Protein AF-A0AAW1B2G9-F1 (afdb_monomer_lite)

Structure (mmCIF, N/CA/C/O backbone):
data_AF-A0AAW1B2G9-F1
#
_entry.id   AF-A0AAW1B2G9-F1
#
loop_
_atom_site.group_PDB
_atom_site.id
_atom_site.type_symbol
_atom_site.label_atom_id
_atom_site.label_alt_id
_atom_site.label_comp_id
_atom_site.label_asym_id
_atom_site.label_entity_id
_atom_site.label_seq_id
_atom_site.pdbx_PDB_ins_code
_atom_site.Cartn_x
_atom_site.Cartn_y
_atom_site.Cartn_z
_atom_site.occupancy
_atom_site.B_iso_or_equiv
_atom_site.auth_seq_id
_atom_site.auth_comp_id
_atom_site.auth_asym_id
_atom_site.auth_atom_id
_atom_site.pdbx_PDB_model_num
ATOM 1 N N . MET A 1 1 ? 66.609 8.664 -102.656 1.00 44.00 1 MET A N 1
ATOM 2 C CA . MET A 1 1 ? 65.513 9.389 -101.977 1.00 44.00 1 MET A CA 1
ATOM 3 C C . MET A 1 1 ? 64.803 8.466 -100.982 1.00 44.00 1 MET A C 1
ATOM 5 O O . MET A 1 1 ? 63.721 7.986 -101.275 1.00 44.00 1 MET A O 1
ATOM 9 N N . ARG A 1 2 ? 65.418 8.161 -99.834 1.00 48.06 2 ARG A N 1
ATOM 10 C CA . ARG A 1 2 ? 64.767 7.480 -98.698 1.00 48.06 2 ARG A CA 1
ATOM 11 C C . ARG A 1 2 ? 65.491 7.945 -97.442 1.00 48.06 2 ARG A C 1
ATOM 13 O O . ARG A 1 2 ? 66.654 7.607 -97.274 1.00 48.06 2 ARG A O 1
ATOM 20 N N . GLY A 1 3 ? 64.866 8.806 -96.650 1.00 50.69 3 GLY A N 1
ATOM 21 C CA . GLY A 1 3 ? 65.523 9.372 -95.467 1.00 50.69 3 GLY A CA 1
ATOM 22 C C . GLY A 1 3 ? 64.819 10.551 -94.800 1.00 50.69 3 GLY A C 1
ATOM 23 O O . GLY A 1 3 ? 65.449 11.223 -94.000 1.00 50.69 3 GLY A O 1
ATOM 24 N N . LYS A 1 4 ? 63.549 10.832 -95.125 1.00 49.81 4 LYS A N 1
ATOM 25 C CA . LYS A 1 4 ? 62.767 11.886 -94.456 1.00 49.81 4 LYS A CA 1
ATOM 26 C C . LYS A 1 4 ? 61.492 11.401 -93.757 1.00 49.81 4 LYS A C 1
ATOM 28 O O . LYS A 1 4 ? 60.831 12.219 -93.145 1.00 49.81 4 LYS A O 1
ATOM 33 N N . GLU A 1 5 ? 61.176 10.106 -93.798 1.00 51.56 5 GLU A N 1
ATOM 34 C CA . GLU A 1 5 ? 59.953 9.571 -93.168 1.00 51.56 5 GLU A CA 1
ATOM 35 C C . GLU A 1 5 ? 60.181 9.010 -91.754 1.00 51.56 5 GLU A C 1
ATOM 37 O O . GLU A 1 5 ? 59.243 8.966 -90.979 1.00 51.56 5 GLU A O 1
ATOM 42 N N . LYS A 1 6 ? 61.420 8.672 -91.357 1.00 51.47 6 LYS A N 1
ATOM 43 C CA . LYS A 1 6 ? 61.687 8.070 -90.034 1.00 51.47 6 LYS A CA 1
ATOM 44 C C . LYS A 1 6 ? 61.697 9.040 -88.847 1.00 51.47 6 LYS A C 1
ATOM 46 O O . LYS A 1 6 ? 61.509 8.599 -87.730 1.00 51.47 6 LYS A O 1
ATOM 51 N N . GLY A 1 7 ? 61.931 10.333 -89.075 1.00 53.44 7 GLY A N 1
ATOM 52 C CA . GLY A 1 7 ? 61.952 11.323 -87.988 1.00 53.44 7 GLY A CA 1
ATOM 53 C C . GLY A 1 7 ? 60.569 11.855 -87.602 1.00 53.44 7 GLY A C 1
ATOM 54 O O . GLY A 1 7 ? 60.452 12.514 -86.583 1.00 53.44 7 GLY A O 1
ATOM 55 N N . GLY A 1 8 ? 59.542 11.604 -88.424 1.00 57.19 8 GLY A N 1
ATOM 56 C CA . GLY A 1 8 ? 58.169 12.028 -88.138 1.00 57.19 8 GLY A CA 1
ATOM 57 C C . GLY A 1 8 ? 57.401 11.028 -87.274 1.00 57.19 8 GLY A C 1
ATOM 58 O O . GLY A 1 8 ? 56.626 11.455 -86.432 1.00 57.19 8 GLY A O 1
ATOM 59 N N . GLU A 1 9 ? 57.652 9.725 -87.450 1.00 58.75 9 GLU A N 1
ATOM 60 C CA . GLU A 1 9 ? 57.011 8.662 -86.659 1.00 58.75 9 GLU A CA 1
ATOM 61 C C . GLU A 1 9 ? 57.509 8.653 -85.201 1.00 58.75 9 GLU A C 1
ATOM 63 O O . GLU A 1 9 ? 56.697 8.550 -84.292 1.00 58.75 9 GLU A O 1
ATOM 68 N N . GLU A 1 10 ? 58.814 8.852 -84.957 1.00 59.97 10 GLU A N 1
ATOM 69 C CA . GLU A 1 10 ? 59.369 8.926 -83.589 1.00 59.97 10 GLU A CA 1
ATOM 70 C C . GLU A 1 10 ? 58.876 10.177 -82.822 1.00 59.97 10 GLU A C 1
ATOM 72 O O . GLU A 1 10 ? 58.592 10.095 -81.632 1.00 59.97 10 GLU A O 1
ATOM 77 N N . GLU A 1 11 ? 58.702 11.328 -83.494 1.00 62.88 11 GLU A N 1
ATOM 78 C CA . GLU A 1 11 ? 58.124 12.539 -82.875 1.00 62.88 11 GLU A CA 1
ATOM 79 C C . GLU A 1 11 ? 56.605 12.438 -82.627 1.00 62.88 11 GLU A C 1
ATOM 81 O O . GLU A 1 11 ? 56.075 13.177 -81.792 1.00 62.88 11 GLU A O 1
ATOM 86 N N . GLU A 1 12 ? 55.882 11.603 -83.380 1.00 67.94 12 GLU A N 1
ATOM 87 C CA . GLU A 1 12 ? 54.463 11.316 -83.124 1.00 67.94 12 GLU A CA 1
ATOM 88 C C . GLU A 1 12 ? 54.299 10.338 -81.955 1.00 67.94 12 GLU A C 1
ATOM 90 O O . GLU A 1 12 ? 53.474 10.607 -81.084 1.00 67.94 12 GLU A O 1
ATOM 95 N N . GLU A 1 13 ? 55.123 9.285 -81.868 1.00 71.44 13 GLU A N 1
ATOM 96 C CA . GLU A 1 13 ? 55.121 8.358 -80.723 1.00 71.44 13 GLU A CA 1
ATOM 97 C C . GLU A 1 13 ? 55.479 9.068 -79.404 1.00 71.44 13 GLU A C 1
ATOM 99 O O . GLU A 1 13 ? 54.769 8.890 -78.416 1.00 71.44 13 GLU A O 1
ATOM 104 N N . GLU A 1 14 ? 56.499 9.940 -79.375 1.00 74.44 14 GLU A N 1
ATOM 105 C CA . GLU A 1 14 ? 56.833 10.711 -78.160 1.00 74.44 14 GLU A CA 1
ATOM 106 C C . GLU A 1 14 ? 55.690 11.649 -77.725 1.00 74.44 14 GLU A C 1
ATOM 108 O O . GLU A 1 14 ? 55.445 11.819 -76.530 1.00 74.44 14 GLU A O 1
ATOM 113 N N . LYS A 1 15 ? 54.950 12.240 -78.674 1.00 78.44 15 LYS A N 1
ATOM 114 C CA . LYS A 1 15 ? 53.779 13.078 -78.359 1.00 78.44 15 LYS A CA 1
ATOM 115 C C . LYS A 1 15 ? 52.601 12.264 -77.840 1.00 78.44 15 LYS A C 1
ATOM 117 O O . LYS A 1 15 ? 51.909 12.737 -76.941 1.00 78.44 15 LYS A O 1
ATOM 122 N N . GLU A 1 16 ? 52.355 11.080 -78.398 1.00 78.44 16 GLU A N 1
ATOM 123 C CA . GLU A 1 16 ? 51.311 10.181 -77.900 1.00 78.44 16 GLU A CA 1
ATOM 124 C C . GLU A 1 16 ? 51.640 9.684 -76.484 1.00 78.44 16 GLU A C 1
ATOM 126 O O . GLU A 1 16 ? 50.758 9.690 -75.624 1.00 78.44 16 GLU A O 1
ATOM 131 N N . GLU A 1 17 ? 52.903 9.345 -76.198 1.00 79.81 17 GLU A N 1
ATOM 132 C CA . GLU A 1 17 ? 53.342 8.974 -74.844 1.00 79.81 17 GLU A CA 1
ATOM 133 C C . GLU A 1 17 ? 53.202 10.140 -73.846 1.00 79.81 17 GLU A C 1
ATOM 135 O O . GLU A 1 17 ? 52.688 9.941 -72.740 1.00 79.81 17 GLU A O 1
ATOM 140 N N . GLU A 1 18 ? 53.576 11.371 -74.225 1.00 81.44 18 GLU A N 1
ATOM 141 C CA . GLU A 1 18 ? 53.367 12.562 -73.382 1.00 81.44 18 GLU A CA 1
ATOM 142 C C . GLU A 1 18 ? 51.871 12.843 -73.125 1.00 81.44 18 GLU A C 1
ATOM 144 O O . GLU A 1 18 ? 51.487 13.162 -71.993 1.00 81.44 18 GLU A O 1
ATOM 149 N N . GLU A 1 19 ? 51.004 12.696 -74.136 1.00 83.50 19 GLU A N 1
ATOM 150 C CA . GLU A 1 19 ? 49.550 12.851 -73.973 1.00 83.50 19 GLU A CA 1
ATOM 151 C C . GLU A 1 19 ? 48.953 11.766 -73.057 1.00 83.50 19 GLU A C 1
ATOM 153 O O . GLU A 1 19 ? 48.123 12.080 -72.190 1.00 83.50 19 GLU A O 1
ATOM 158 N N . GLU A 1 20 ? 49.393 10.508 -73.180 1.00 84.19 20 GLU A N 1
ATOM 159 C CA . GLU A 1 20 ? 48.967 9.421 -72.289 1.00 84.19 20 GLU A CA 1
ATOM 160 C C . GLU A 1 20 ? 49.403 9.665 -70.833 1.00 84.19 20 GLU A C 1
ATOM 162 O O . GLU A 1 20 ? 48.590 9.502 -69.908 1.00 84.19 20 GLU A O 1
ATOM 167 N N . GLU A 1 21 ? 50.641 10.120 -70.602 1.00 84.81 21 GLU A N 1
ATOM 168 C CA . GLU A 1 21 ? 51.125 10.478 -69.261 1.00 84.81 21 GLU A CA 1
ATOM 169 C C . GLU A 1 21 ? 50.325 11.645 -68.648 1.00 84.81 21 GLU A C 1
ATOM 171 O O . GLU A 1 21 ? 49.940 11.594 -67.466 1.00 84.81 21 GLU A O 1
ATOM 176 N N . GLU A 1 22 ? 49.999 12.677 -69.437 1.00 85.62 22 GLU A N 1
ATOM 177 C CA . GLU A 1 22 ? 49.153 13.787 -68.983 1.00 85.62 22 GLU A CA 1
ATOM 178 C C . GLU A 1 22 ? 47.728 13.325 -68.623 1.00 85.62 22 GLU A C 1
ATOM 180 O O . GLU A 1 22 ? 47.175 13.741 -67.587 1.00 85.62 22 GLU A O 1
ATOM 185 N N . GLU A 1 23 ? 47.127 12.436 -69.422 1.00 87.38 23 GLU A N 1
ATOM 186 C CA . GLU A 1 23 ? 45.809 11.860 -69.135 1.00 87.38 23 GLU A CA 1
ATOM 187 C C . GLU A 1 23 ? 45.813 10.997 -67.860 1.00 87.38 23 GLU A C 1
ATOM 189 O O . GLU A 1 23 ? 44.881 11.084 -67.033 1.00 87.38 23 GLU A O 1
ATOM 194 N N . GLU A 1 24 ? 46.861 10.192 -67.650 1.00 87.69 24 GLU A N 1
ATOM 195 C CA . GLU A 1 24 ? 47.041 9.396 -66.434 1.00 87.69 24 GLU A CA 1
ATOM 196 C C . GLU A 1 24 ? 47.171 10.289 -65.191 1.00 87.69 24 GLU A C 1
ATOM 198 O O . GLU A 1 24 ? 46.456 10.082 -64.188 1.00 87.69 24 GLU A O 1
ATOM 203 N N . GLU A 1 25 ? 48.006 11.331 -65.262 1.00 88.75 25 GLU A N 1
ATOM 204 C CA . GLU A 1 25 ? 48.168 12.332 -64.207 1.00 88.75 25 GLU A CA 1
ATOM 205 C C . GLU A 1 25 ? 46.840 13.035 -63.885 1.00 88.75 25 GLU A C 1
ATOM 207 O O . GLU A 1 25 ? 46.449 13.183 -62.708 1.00 88.75 25 GLU A O 1
ATOM 212 N N . GLU A 1 26 ? 46.092 13.463 -64.907 1.00 88.19 26 GLU A N 1
ATOM 213 C CA . GLU A 1 26 ? 44.798 14.117 -64.720 1.00 88.19 26 GLU A CA 1
ATOM 214 C C . GLU A 1 26 ? 43.781 13.149 -64.089 1.00 88.19 26 GLU A C 1
ATOM 216 O O . GLU A 1 26 ? 43.029 13.498 -63.154 1.00 88.19 26 GLU A O 1
ATOM 221 N N . GLY A 1 27 ? 43.802 11.890 -64.532 1.00 90.62 27 GLY A N 1
ATOM 222 C CA . GLY A 1 27 ? 43.056 10.772 -63.970 1.00 90.62 27 GLY A CA 1
ATOM 223 C C . GLY A 1 27 ? 43.350 10.565 -62.482 1.00 90.62 27 GLY A C 1
ATOM 224 O O . GLY A 1 27 ? 42.418 10.439 -61.660 1.00 90.62 27 GLY A O 1
ATOM 225 N N . GLU A 1 28 ? 44.622 10.596 -62.086 1.00 90.44 28 GLU A N 1
ATOM 226 C CA . GLU A 1 28 ? 45.036 10.438 -60.697 1.00 90.44 28 GLU A CA 1
ATOM 227 C C . GLU A 1 28 ? 44.621 11.642 -59.834 1.00 90.44 28 GLU A C 1
ATOM 229 O O . GLU A 1 28 ? 43.987 11.472 -58.773 1.00 90.44 28 GLU A O 1
ATOM 234 N N . ARG A 1 29 ? 44.823 12.873 -60.326 1.00 90.25 29 ARG A N 1
ATOM 235 C CA . ARG A 1 29 ? 44.356 14.118 -59.679 1.00 90.25 29 ARG A CA 1
ATOM 236 C C . ARG A 1 29 ? 42.842 14.079 -59.438 1.00 90.25 29 ARG A C 1
ATOM 238 O O . ARG A 1 29 ? 42.367 14.367 -58.319 1.00 90.25 29 ARG A O 1
ATOM 245 N N . ARG A 1 30 ? 42.054 13.617 -60.420 1.00 89.50 30 ARG A N 1
ATOM 246 C CA . ARG A 1 30 ? 40.593 13.405 -60.304 1.00 89.50 30 ARG A CA 1
ATOM 247 C C . ARG A 1 30 ? 40.255 12.347 -59.241 1.00 89.50 30 ARG A C 1
ATOM 249 O O . ARG A 1 30 ? 39.366 12.577 -58.396 1.00 89.50 30 ARG A O 1
ATOM 256 N N . ARG A 1 31 ? 40.959 11.205 -59.203 1.00 91.06 31 ARG A N 1
ATOM 257 C CA . ARG A 1 31 ? 40.781 10.129 -58.193 1.00 91.06 31 ARG A CA 1
ATOM 258 C C . ARG A 1 31 ? 41.090 10.630 -56.774 1.00 91.06 31 ARG A C 1
ATOM 260 O O . ARG A 1 31 ? 40.273 10.437 -55.853 1.00 91.06 31 ARG A O 1
ATOM 267 N N . VAL A 1 32 ? 42.198 11.346 -56.580 1.00 92.62 32 VAL A N 1
ATOM 268 C CA . VAL A 1 32 ? 42.588 11.968 -55.300 1.00 92.62 32 VAL A CA 1
ATOM 269 C C . VAL A 1 32 ? 41.555 13.013 -54.865 1.00 92.62 32 VAL A C 1
ATOM 271 O O . VAL A 1 32 ? 41.110 13.014 -53.703 1.00 92.62 32 VAL A O 1
ATOM 274 N N . GLY A 1 33 ? 41.072 13.844 -55.793 1.00 93.81 33 GLY A N 1
ATOM 275 C CA . GLY A 1 33 ? 39.990 14.807 -55.568 1.00 93.81 33 GLY A CA 1
ATOM 276 C C . GLY A 1 33 ? 38.701 14.145 -55.060 1.00 93.81 33 GLY A C 1
ATOM 277 O O . GLY A 1 33 ? 38.139 14.554 -54.025 1.00 93.81 33 GLY A O 1
ATOM 278 N N . LYS A 1 34 ? 38.259 13.057 -55.709 1.00 94.25 34 LYS A N 1
ATOM 279 C CA . LYS A 1 34 ? 37.098 12.246 -55.284 1.00 94.25 34 LYS A CA 1
ATOM 280 C C . LYS A 1 34 ? 37.311 11.654 -53.879 1.00 94.25 34 LYS A C 1
ATOM 282 O O . LYS A 1 34 ? 36.424 11.784 -53.015 1.00 94.25 34 LYS A O 1
ATOM 287 N N . ARG A 1 35 ? 38.493 11.088 -53.583 1.00 93.69 35 ARG A N 1
ATOM 288 C CA . ARG A 1 35 ? 38.858 10.553 -52.247 1.00 93.69 35 ARG A CA 1
ATOM 289 C C . ARG A 1 35 ? 38.809 11.645 -51.164 1.00 93.69 35 ARG A C 1
ATOM 291 O O . ARG A 1 35 ? 38.160 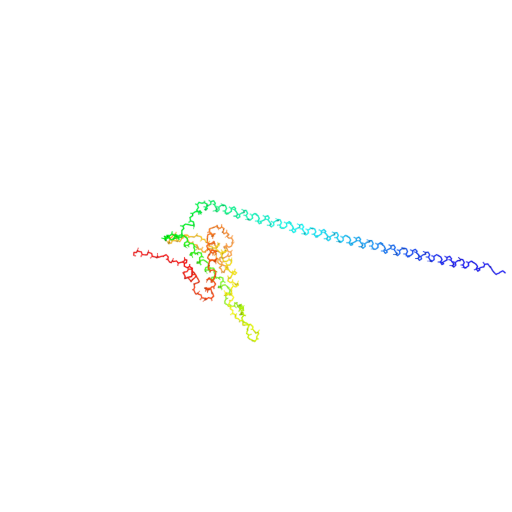11.457 -50.120 1.00 93.69 35 ARG A O 1
ATOM 298 N N . ARG A 1 36 ? 39.389 12.827 -51.420 1.00 93.25 36 ARG A N 1
ATOM 299 C CA . ARG A 1 36 ? 39.356 14.000 -50.515 1.00 93.25 36 ARG A CA 1
ATOM 300 C C . ARG A 1 36 ? 37.917 14.471 -50.252 1.00 93.25 36 ARG A C 1
ATOM 302 O O . ARG A 1 36 ? 37.529 14.647 -49.084 1.00 93.25 36 ARG A O 1
ATOM 309 N N . ARG A 1 37 ? 37.075 14.587 -51.291 1.00 93.62 37 ARG A N 1
ATOM 310 C CA . ARG A 1 37 ? 35.637 14.932 -51.170 1.00 93.62 37 ARG A CA 1
ATOM 311 C C . ARG A 1 37 ? 34.871 13.897 -50.329 1.00 93.62 37 ARG A C 1
ATOM 313 O O . ARG A 1 37 ? 34.136 14.278 -49.405 1.00 93.62 37 ARG A O 1
ATOM 320 N N . LYS A 1 38 ? 35.092 12.592 -50.547 1.00 95.19 38 LYS A N 1
ATOM 321 C CA . LYS A 1 38 ? 34.486 11.491 -49.758 1.00 95.19 38 LYS A CA 1
ATOM 322 C C . LYS A 1 38 ? 34.897 11.564 -48.280 1.00 95.19 38 LYS A C 1
ATOM 324 O O . LYS A 1 38 ? 34.031 11.482 -47.396 1.00 95.19 38 LYS A O 1
ATOM 329 N N . LYS A 1 39 ? 36.180 11.818 -47.982 1.00 95.50 39 LYS A N 1
ATOM 330 C CA . LYS A 1 39 ? 36.707 12.006 -46.609 1.00 95.50 39 LYS A CA 1
ATOM 331 C C . LYS A 1 39 ? 36.063 13.217 -45.919 1.00 95.50 39 LYS A C 1
ATOM 333 O O . LYS A 1 39 ? 35.581 13.091 -44.785 1.00 95.50 39 LYS A O 1
ATOM 338 N N . ARG A 1 40 ? 35.943 14.362 -46.611 1.00 94.38 40 ARG A N 1
ATOM 339 C CA . ARG A 1 40 ? 35.237 15.566 -46.113 1.00 94.38 40 ARG A CA 1
ATOM 340 C C . ARG A 1 40 ? 33.756 15.278 -45.814 1.00 94.38 40 ARG A C 1
ATOM 342 O O . ARG A 1 40 ? 33.286 15.592 -44.713 1.00 94.38 40 ARG A O 1
ATOM 349 N N . ARG A 1 41 ? 33.027 14.604 -46.719 1.00 94.44 41 ARG A N 1
ATOM 350 C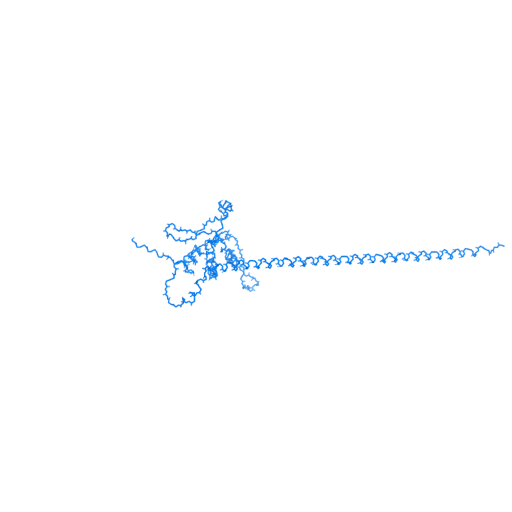 CA . ARG A 1 41 ? 31.617 14.192 -46.512 1.00 94.44 41 ARG A CA 1
ATOM 351 C C . ARG A 1 41 ? 31.464 13.269 -45.292 1.00 94.44 41 ARG A C 1
ATOM 353 O O . ARG A 1 41 ? 30.605 13.519 -44.437 1.00 94.44 41 ARG A O 1
ATOM 360 N N . ARG A 1 42 ? 32.331 12.256 -45.140 1.00 94.50 42 ARG A N 1
ATOM 361 C CA . ARG A 1 42 ? 32.350 11.349 -43.969 1.00 94.50 42 ARG A CA 1
ATOM 362 C C . ARG A 1 42 ? 32.594 12.113 -42.658 1.00 94.50 42 ARG A C 1
ATOM 364 O O . ARG A 1 42 ? 31.839 11.928 -41.697 1.00 94.50 42 ARG A O 1
ATOM 371 N N . ARG A 1 43 ? 33.572 13.030 -42.619 1.00 94.69 43 ARG A N 1
ATOM 372 C CA . ARG A 1 43 ? 33.847 13.899 -41.452 1.00 94.69 43 ARG A CA 1
ATOM 373 C C . ARG A 1 43 ? 32.634 14.772 -41.091 1.00 94.69 43 ARG A C 1
ATOM 375 O O . ARG A 1 43 ? 32.235 14.800 -39.922 1.00 94.69 43 ARG A O 1
ATOM 382 N N . ARG A 1 44 ? 31.980 15.410 -42.075 1.00 94.75 44 ARG A N 1
ATOM 383 C CA . ARG A 1 44 ? 30.744 16.202 -41.870 1.00 94.75 44 ARG A CA 1
ATOM 384 C C . ARG A 1 44 ? 29.605 15.346 -41.293 1.00 94.75 44 ARG A C 1
ATOM 386 O O . ARG A 1 44 ? 28.991 15.743 -40.297 1.00 94.75 44 ARG A O 1
ATOM 393 N N . ARG A 1 45 ? 29.364 14.141 -41.834 1.00 94.31 45 ARG A N 1
ATOM 394 C CA . ARG A 1 45 ? 28.355 13.189 -41.312 1.00 94.31 45 ARG A CA 1
ATOM 395 C C . ARG A 1 45 ? 28.650 12.781 -39.860 1.00 94.31 45 ARG A C 1
ATOM 397 O O . ARG A 1 45 ? 27.752 12.851 -39.016 1.00 94.31 45 ARG A O 1
ATOM 404 N N . ARG A 1 46 ? 29.905 12.440 -39.527 1.00 94.56 46 ARG A N 1
ATOM 405 C CA . ARG A 1 46 ? 30.333 12.115 -38.146 1.00 94.56 46 ARG A CA 1
ATOM 406 C C . ARG A 1 46 ? 30.102 13.291 -37.184 1.00 94.56 46 ARG A C 1
ATOM 408 O O . ARG A 1 46 ? 29.509 13.094 -36.119 1.00 94.56 46 ARG A O 1
ATOM 415 N N . ARG A 1 47 ? 30.471 14.523 -37.569 1.00 94.94 47 ARG A N 1
ATOM 416 C CA . ARG A 1 47 ? 30.217 15.747 -36.776 1.00 94.94 47 ARG A CA 1
ATOM 417 C C . ARG A 1 47 ? 28.715 15.975 -36.540 1.00 94.94 47 ARG A C 1
ATOM 419 O O . ARG A 1 47 ? 28.309 16.192 -35.395 1.00 94.94 47 ARG A O 1
ATOM 426 N N . ARG A 1 48 ? 27.870 15.841 -37.574 1.00 94.62 48 ARG A N 1
ATOM 427 C CA . ARG A 1 48 ? 26.397 15.944 -37.455 1.00 94.62 48 ARG A CA 1
ATOM 428 C C . ARG A 1 48 ? 25.823 14.887 -36.498 1.00 94.62 48 ARG A C 1
ATOM 430 O O . ARG A 1 48 ? 25.047 15.238 -35.605 1.00 94.62 48 ARG A O 1
ATOM 437 N N . ARG A 1 49 ? 26.251 13.619 -36.603 1.00 94.38 49 ARG A N 1
ATOM 438 C CA . ARG A 1 49 ? 25.836 12.533 -35.686 1.00 94.38 49 ARG A CA 1
ATOM 439 C C . ARG A 1 49 ? 26.238 12.826 -34.233 1.00 94.38 49 ARG A C 1
ATOM 441 O O . ARG A 1 49 ? 25.394 12.722 -33.339 1.00 94.38 49 ARG A O 1
ATOM 448 N N . ARG A 1 50 ? 27.479 13.276 -33.985 1.00 94.62 50 ARG A N 1
ATOM 449 C CA . ARG A 1 50 ? 27.955 13.681 -32.643 1.00 94.62 50 ARG A CA 1
ATOM 450 C C . ARG A 1 50 ? 27.124 14.840 -32.069 1.00 94.62 50 ARG A C 1
ATOM 452 O O . ARG A 1 50 ? 26.667 14.748 -30.927 1.00 94.62 50 ARG A O 1
ATOM 459 N N . ARG A 1 51 ? 26.839 15.885 -32.862 1.00 94.81 51 ARG A N 1
ATOM 460 C CA . ARG A 1 51 ? 25.970 17.014 -32.458 1.00 94.81 51 ARG A CA 1
ATOM 461 C C . ARG A 1 51 ? 24.548 16.547 -32.106 1.00 94.81 51 ARG A C 1
ATOM 463 O O . ARG A 1 51 ? 24.039 16.913 -31.044 1.00 94.81 51 ARG A O 1
ATOM 470 N N . ARG A 1 52 ? 23.929 15.679 -32.922 1.00 94.31 52 ARG A N 1
ATOM 471 C CA . ARG A 1 52 ? 22.599 15.089 -32.643 1.00 94.31 52 ARG A CA 1
ATOM 472 C C . ARG A 1 52 ? 22.593 14.278 -31.338 1.00 94.31 52 ARG A C 1
ATOM 474 O O . ARG A 1 52 ? 21.711 14.487 -30.502 1.00 94.31 52 ARG A O 1
ATOM 481 N N . ARG A 1 53 ? 23.599 13.421 -31.106 1.00 94.12 53 ARG A N 1
ATOM 482 C CA . ARG A 1 53 ? 23.751 12.651 -29.851 1.00 94.12 53 ARG A CA 1
ATOM 483 C C . ARG A 1 53 ? 23.887 13.572 -28.628 1.00 94.12 53 ARG A C 1
ATOM 485 O O . ARG A 1 53 ? 23.172 13.378 -27.643 1.00 94.12 53 ARG A O 1
ATOM 492 N N . ARG A 1 54 ? 24.719 14.623 -28.703 1.00 94.31 54 ARG A N 1
ATOM 493 C CA . ARG A 1 54 ? 24.864 15.636 -27.632 1.00 94.31 54 ARG A CA 1
ATOM 494 C C . ARG A 1 54 ? 23.540 16.362 -27.343 1.00 94.31 54 ARG A C 1
ATOM 496 O O . ARG A 1 54 ? 23.149 16.457 -26.179 1.00 94.31 54 ARG A O 1
ATOM 503 N N . ARG A 1 55 ? 22.800 16.796 -28.375 1.00 94.31 55 ARG A N 1
ATOM 504 C CA . ARG A 1 55 ? 21.466 17.423 -28.226 1.00 94.31 55 ARG A CA 1
ATOM 505 C C . ARG A 1 55 ? 20.459 16.478 -27.553 1.00 94.31 55 ARG A C 1
ATOM 507 O O . ARG A 1 55 ? 19.791 16.889 -26.602 1.00 94.31 55 ARG A O 1
ATOM 514 N N . ARG A 1 56 ? 20.394 15.201 -27.963 1.00 93.69 56 ARG A N 1
ATOM 515 C CA . ARG A 1 56 ? 19.530 14.177 -27.332 1.00 93.69 56 ARG A CA 1
ATOM 516 C C . ARG A 1 56 ? 19.881 13.964 -25.852 1.00 93.69 56 ARG A C 1
ATOM 518 O O . ARG A 1 56 ? 18.982 13.988 -25.010 1.00 93.69 56 ARG A O 1
ATOM 525 N N . ARG A 1 57 ? 21.172 13.842 -25.507 1.00 93.81 57 ARG A N 1
ATOM 526 C CA . ARG A 1 57 ? 21.639 13.727 -24.108 1.00 93.81 57 ARG A CA 1
ATOM 527 C C . ARG A 1 57 ? 21.250 14.955 -23.271 1.00 93.81 57 ARG A C 1
ATOM 529 O O . ARG A 1 57 ? 20.695 14.790 -22.184 1.00 93.81 57 ARG A O 1
ATOM 536 N N . ARG A 1 58 ? 21.446 16.177 -23.790 1.00 93.81 58 ARG A N 1
ATOM 537 C CA . ARG A 1 58 ? 21.022 17.429 -23.123 1.00 93.81 58 ARG A CA 1
ATOM 538 C C . ARG A 1 58 ? 19.504 17.470 -22.889 1.00 93.81 58 ARG A C 1
ATOM 540 O O . ARG A 1 58 ? 19.077 17.763 -21.772 1.00 93.81 58 ARG A O 1
ATOM 547 N N . ARG A 1 59 ? 18.683 17.100 -23.885 1.00 93.31 59 ARG A N 1
ATOM 548 C CA . ARG A 1 59 ? 17.212 17.007 -23.747 1.00 93.31 59 ARG A CA 1
ATOM 549 C C . ARG A 1 59 ? 16.796 15.988 -22.675 1.00 93.31 59 ARG A C 1
ATOM 551 O O . ARG A 1 59 ? 15.981 16.321 -21.815 1.00 93.31 59 ARG A O 1
ATOM 558 N N . ARG A 1 60 ? 17.396 14.787 -22.656 1.00 93.00 60 ARG A N 1
ATOM 559 C CA . ARG A 1 60 ? 17.144 13.761 -21.619 1.00 93.00 60 ARG A CA 1
ATOM 560 C C . ARG A 1 60 ? 17.508 14.265 -20.215 1.00 93.00 60 ARG A C 1
ATOM 562 O O . ARG A 1 60 ? 16.695 14.136 -19.300 1.00 93.00 60 ARG A O 1
ATOM 569 N N . ARG A 1 61 ? 18.672 14.912 -20.046 1.00 93.50 61 ARG A N 1
ATOM 570 C CA . ARG A 1 61 ? 19.087 15.530 -18.767 1.00 93.50 61 ARG A CA 1
ATOM 571 C C . ARG A 1 61 ? 18.106 16.621 -18.311 1.00 93.50 61 ARG A C 1
ATOM 573 O O . ARG A 1 61 ? 17.683 16.599 -17.156 1.00 93.50 61 ARG A O 1
ATOM 580 N N . ARG A 1 62 ? 17.669 17.517 -19.210 1.00 93.31 62 ARG A N 1
ATOM 581 C CA . ARG A 1 62 ? 16.648 18.546 -18.912 1.00 93.31 62 ARG A CA 1
ATOM 582 C C . ARG A 1 62 ? 15.310 17.924 -18.484 1.00 93.31 62 ARG A C 1
ATOM 584 O O . ARG A 1 62 ? 14.756 18.341 -17.469 1.00 93.31 62 ARG A O 1
ATOM 591 N N . ARG A 1 63 ? 14.824 16.886 -19.182 1.00 92.00 63 ARG A N 1
ATOM 592 C CA . ARG A 1 63 ? 13.598 16.146 -18.804 1.00 92.00 63 ARG A CA 1
ATOM 593 C C . ARG A 1 63 ? 13.725 15.490 -17.422 1.00 92.00 63 ARG A C 1
ATOM 595 O O . ARG A 1 63 ? 12.830 15.662 -16.596 1.00 92.00 63 ARG A O 1
ATOM 602 N N . ARG A 1 64 ? 14.848 14.818 -17.125 1.00 92.31 64 ARG A N 1
ATOM 603 C CA . ARG A 1 64 ? 15.125 14.232 -15.794 1.00 92.31 64 ARG A CA 1
ATOM 604 C C . ARG A 1 64 ? 15.145 15.302 -14.692 1.00 92.31 64 ARG A C 1
ATOM 606 O O . ARG A 1 64 ? 14.485 15.120 -13.671 1.00 92.31 64 ARG A O 1
ATOM 613 N N . ARG A 1 65 ? 15.811 16.446 -14.915 1.00 93.06 65 ARG A N 1
ATOM 614 C CA . ARG A 1 65 ? 15.816 17.587 -13.973 1.00 93.06 65 ARG A CA 1
ATOM 615 C C . ARG A 1 65 ? 14.404 18.146 -13.739 1.00 93.06 65 ARG A C 1
ATOM 617 O O . ARG A 1 65 ? 14.023 18.334 -12.587 1.00 93.06 65 ARG A O 1
ATOM 624 N N . ARG A 1 66 ? 13.595 18.338 -14.793 1.00 91.50 66 ARG A N 1
ATOM 625 C CA . ARG A 1 66 ? 12.185 18.772 -14.675 1.00 91.50 66 ARG A CA 1
ATOM 626 C C . ARG A 1 66 ? 11.338 17.771 -13.877 1.00 91.50 66 ARG A C 1
ATOM 628 O O . ARG A 1 66 ? 10.623 18.188 -12.970 1.00 91.50 66 ARG A O 1
ATOM 635 N N . ARG A 1 67 ? 11.461 16.462 -14.142 1.00 89.94 67 ARG A N 1
ATOM 636 C CA . ARG A 1 67 ? 10.774 15.403 -13.370 1.00 89.94 67 ARG A CA 1
ATOM 637 C C . ARG A 1 67 ? 11.182 15.416 -11.891 1.00 89.94 67 ARG A C 1
ATOM 639 O O . ARG A 1 67 ? 10.305 15.409 -11.032 1.00 89.94 67 ARG A O 1
ATOM 646 N N . ARG A 1 68 ? 12.483 15.524 -11.582 1.00 91.44 68 ARG A N 1
ATOM 647 C CA . ARG A 1 68 ? 12.987 15.654 -10.198 1.00 91.44 68 ARG A CA 1
ATOM 648 C C . ARG A 1 68 ? 12.435 16.907 -9.502 1.00 91.44 68 ARG A C 1
ATOM 650 O O . ARG A 1 68 ? 11.945 16.798 -8.383 1.00 91.44 68 ARG A O 1
ATOM 657 N N . ARG A 1 69 ? 12.430 18.071 -10.170 1.00 91.12 69 ARG A N 1
ATOM 658 C CA . ARG A 1 69 ? 11.830 19.315 -9.640 1.00 91.12 69 ARG A CA 1
ATOM 659 C C . ARG A 1 69 ? 10.327 19.161 -9.372 1.00 91.12 69 ARG A C 1
ATOM 661 O O . ARG A 1 69 ? 9.876 19.534 -8.294 1.00 91.12 69 ARG A O 1
ATOM 668 N N . ARG A 1 70 ? 9.562 18.556 -10.294 1.00 88.56 70 ARG A N 1
ATOM 669 C CA . ARG A 1 70 ? 8.126 18.259 -10.099 1.00 88.56 70 ARG A CA 1
ATOM 670 C C . ARG A 1 70 ? 7.892 17.321 -8.908 1.00 88.56 70 ARG A C 1
ATOM 672 O O . ARG A 1 70 ? 7.049 17.628 -8.072 1.00 88.56 70 ARG A O 1
ATOM 679 N N . ARG A 1 71 ? 8.672 16.238 -8.773 1.00 88.31 71 ARG A N 1
ATOM 680 C CA . ARG A 1 71 ? 8.609 15.324 -7.613 1.00 88.31 71 ARG A CA 1
ATOM 681 C C . ARG A 1 71 ? 8.925 16.047 -6.298 1.00 88.31 71 ARG A C 1
ATOM 683 O O . ARG A 1 71 ? 8.162 15.909 -5.349 1.00 88.31 71 ARG A O 1
ATOM 690 N N . ARG A 1 72 ? 9.980 16.875 -6.252 1.00 89.50 72 ARG A N 1
ATOM 691 C CA . ARG A 1 72 ? 10.316 17.701 -5.072 1.00 89.50 72 ARG A CA 1
ATOM 692 C C . ARG A 1 72 ? 9.193 18.682 -4.717 1.00 89.50 72 ARG A C 1
ATOM 694 O O . ARG A 1 72 ? 8.824 18.761 -3.552 1.00 89.50 72 ARG A O 1
ATOM 701 N N . ARG A 1 73 ? 8.599 19.375 -5.700 1.00 88.69 73 ARG A N 1
ATOM 702 C CA . ARG A 1 73 ? 7.438 20.263 -5.481 1.00 88.69 73 ARG A CA 1
ATOM 703 C C . ARG A 1 73 ? 6.221 19.498 -4.950 1.00 88.69 73 ARG A C 1
ATOM 705 O O . ARG A 1 73 ? 5.617 19.951 -3.986 1.00 88.69 73 ARG A O 1
ATOM 712 N N . ARG A 1 74 ? 5.899 18.323 -5.509 1.00 85.88 74 ARG A N 1
ATOM 713 C CA . ARG A 1 74 ? 4.822 17.447 -5.002 1.00 85.88 74 ARG A CA 1
ATOM 714 C C . ARG A 1 74 ? 5.090 16.989 -3.564 1.00 85.88 74 ARG A C 1
ATOM 716 O O . ARG A 1 74 ? 4.200 17.115 -2.734 1.00 85.88 74 ARG A O 1
ATOM 723 N N . ARG A 1 75 ? 6.315 16.548 -3.242 1.00 86.25 75 ARG A N 1
ATOM 724 C CA . ARG A 1 75 ? 6.720 16.191 -1.867 1.00 86.25 75 ARG A CA 1
ATOM 725 C C . ARG A 1 75 ? 6.607 17.382 -0.909 1.00 86.25 75 ARG A C 1
ATOM 727 O O . ARG A 1 75 ? 6.040 17.222 0.161 1.00 86.25 75 ARG A O 1
ATOM 734 N N . ARG A 1 76 ? 7.063 18.581 -1.301 1.00 86.56 76 ARG A N 1
ATOM 735 C CA . ARG A 1 76 ? 6.901 19.813 -0.502 1.00 86.56 76 ARG A CA 1
ATOM 736 C C . ARG A 1 76 ? 5.429 20.175 -0.288 1.00 86.56 76 ARG A C 1
ATOM 738 O O . ARG A 1 76 ? 5.064 20.494 0.832 1.00 86.56 76 ARG A O 1
ATOM 745 N N . ARG A 1 77 ? 4.574 20.076 -1.316 1.00 83.31 77 ARG A N 1
ATOM 746 C CA . ARG A 1 77 ? 3.118 20.288 -1.182 1.00 83.31 77 ARG A CA 1
ATOM 747 C C . ARG A 1 77 ? 2.474 19.259 -0.250 1.00 83.31 77 ARG A C 1
ATOM 749 O O . ARG A 1 77 ? 1.707 19.655 0.613 1.00 83.31 77 ARG A O 1
ATOM 756 N N . ARG A 1 78 ? 2.829 17.971 -0.364 1.00 78.75 78 ARG A N 1
ATOM 757 C CA . ARG A 1 78 ? 2.377 16.919 0.567 1.00 78.75 78 ARG A CA 1
ATOM 758 C C . ARG A 1 78 ? 2.839 17.194 2.000 1.00 78.75 78 ARG A C 1
ATOM 760 O O . ARG A 1 78 ? 2.014 17.142 2.895 1.00 78.75 78 ARG A O 1
ATOM 767 N N . ARG A 1 79 ? 4.108 17.571 2.212 1.00 80.25 79 ARG A N 1
ATOM 768 C CA . ARG A 1 79 ? 4.628 17.980 3.532 1.00 80.25 79 ARG A CA 1
ATOM 769 C C . ARG A 1 79 ? 3.917 19.218 4.078 1.00 80.25 79 ARG A C 1
ATOM 771 O O . ARG A 1 79 ? 3.590 19.224 5.248 1.00 80.25 79 ARG A O 1
ATOM 778 N N . ARG A 1 80 ? 3.629 20.234 3.253 1.00 77.12 80 ARG A N 1
ATOM 779 C CA . ARG A 1 80 ? 2.838 21.409 3.665 1.00 77.12 80 ARG A CA 1
ATOM 780 C C . ARG A 1 80 ? 1.392 21.045 4.007 1.00 77.12 80 ARG A C 1
ATOM 782 O O . ARG A 1 80 ? 0.887 21.564 4.983 1.00 77.12 80 ARG A O 1
ATOM 789 N N . ARG A 1 81 ? 0.746 20.140 3.259 1.00 70.19 81 ARG A N 1
ATOM 790 C CA . ARG A 1 81 ? -0.590 19.615 3.598 1.00 70.19 81 ARG A CA 1
ATOM 791 C C . ARG A 1 81 ? -0.570 18.802 4.894 1.00 70.19 81 ARG A C 1
ATOM 793 O O . ARG A 1 81 ? -1.442 19.008 5.717 1.00 70.19 81 ARG A O 1
ATOM 800 N N . ARG A 1 82 ? 0.438 17.942 5.099 1.00 68.00 82 ARG A N 1
ATOM 801 C CA . ARG A 1 82 ? 0.657 17.235 6.374 1.00 68.00 82 ARG A CA 1
ATOM 802 C C . ARG A 1 82 ? 0.916 18.211 7.518 1.00 68.00 82 ARG A C 1
ATOM 804 O O . ARG A 1 82 ? 0.310 18.055 8.552 1.00 68.00 82 ARG A O 1
ATOM 811 N N . ARG A 1 83 ? 1.739 19.248 7.319 1.00 66.00 83 ARG A N 1
ATOM 812 C CA . ARG A 1 83 ? 1.948 20.306 8.317 1.00 66.00 83 ARG A CA 1
ATOM 813 C C . ARG A 1 83 ? 0.672 21.084 8.599 1.00 66.00 83 ARG A C 1
ATOM 815 O O . ARG A 1 83 ? 0.408 21.278 9.757 1.00 66.00 83 ARG A O 1
ATOM 822 N N . ARG A 1 84 ? -0.132 21.452 7.595 1.00 61.12 84 ARG A N 1
ATOM 823 C CA . ARG A 1 84 ? -1.443 22.091 7.808 1.00 61.12 84 ARG A CA 1
ATOM 824 C C . ARG A 1 84 ? -2.427 21.185 8.552 1.00 61.12 84 ARG A C 1
ATOM 826 O O . ARG A 1 84 ? -3.149 21.681 9.393 1.00 61.12 84 ARG A O 1
ATOM 833 N N . ARG A 1 85 ? -2.416 19.875 8.272 1.00 57.53 85 ARG A N 1
ATOM 834 C CA . ARG A 1 85 ? -3.161 18.868 9.045 1.00 57.53 85 ARG A CA 1
ATOM 835 C C . ARG A 1 85 ? -2.626 18.743 10.473 1.00 57.53 85 ARG A C 1
ATOM 837 O O . ARG A 1 85 ? -3.412 18.686 11.392 1.00 57.53 85 ARG A O 1
ATOM 844 N N . ASN A 1 86 ? -1.309 18.759 10.668 1.00 52.22 86 ASN A N 1
ATOM 845 C CA . ASN A 1 86 ? -0.706 18.708 11.996 1.00 52.22 86 ASN A CA 1
ATOM 846 C C . ASN A 1 86 ? -0.858 20.026 12.757 1.00 52.22 86 ASN A C 1
ATOM 848 O O . ASN A 1 86 ? -0.944 19.963 13.966 1.00 52.22 86 ASN A O 1
ATOM 852 N N . THR A 1 87 ? -0.892 21.193 12.106 1.00 53.78 87 THR A N 1
ATOM 853 C CA . THR A 1 87 ? -1.189 22.472 12.762 1.00 53.78 87 THR A CA 1
ATOM 854 C C . THR A 1 87 ? -2.673 22.584 13.059 1.00 53.78 87 THR A C 1
ATOM 856 O O . THR A 1 87 ? -2.987 23.012 14.149 1.00 53.78 87 THR A O 1
ATOM 859 N N . SER A 1 88 ? -3.578 22.091 12.201 1.00 50.44 88 SER A N 1
ATOM 860 C CA . SER A 1 88 ? -4.999 21.978 12.567 1.00 50.44 88 SER A CA 1
ATOM 861 C C . SER A 1 88 ? -5.219 20.951 13.686 1.00 50.44 88 SER A C 1
ATOM 863 O O . SER A 1 88 ? -6.042 21.171 14.559 1.00 50.44 88 SER A O 1
ATOM 865 N N . SER A 1 89 ? -4.449 19.856 13.723 1.00 46.16 89 SER A N 1
ATOM 866 C CA . SER A 1 89 ? -4.432 18.921 14.857 1.00 46.16 89 SER A CA 1
ATOM 867 C C . SER A 1 89 ? -3.746 19.510 16.097 1.00 46.16 89 SER A C 1
ATOM 869 O O . SER A 1 89 ? -4.134 19.173 17.200 1.00 46.16 89 SER A O 1
ATOM 871 N N . HIS A 1 90 ? -2.751 20.390 15.960 1.00 44.00 90 HIS A N 1
ATOM 872 C CA . HIS A 1 90 ? -2.078 21.055 17.082 1.00 44.00 90 HIS A CA 1
ATOM 873 C C . HIS A 1 90 ? -2.852 22.275 17.590 1.00 44.00 90 HIS A C 1
ATOM 875 O O . HIS A 1 90 ? -2.688 22.630 18.740 1.00 44.00 90 HIS A O 1
ATOM 881 N N . GLU A 1 91 ? -3.700 22.913 16.790 1.00 42.91 91 GLU A N 1
ATOM 882 C CA . GLU A 1 91 ? -4.668 23.912 17.262 1.00 42.91 91 GLU A CA 1
ATOM 883 C C . GLU A 1 91 ? -5.874 23.222 17.920 1.00 42.91 91 GLU A C 1
ATOM 885 O O . GLU A 1 91 ? -6.412 23.740 18.889 1.00 42.91 91 GLU A O 1
ATOM 890 N N . PHE A 1 92 ? -6.230 22.004 17.488 1.00 40.34 92 PHE A N 1
ATOM 891 C CA . PHE A 1 92 ? -7.288 21.195 18.110 1.00 40.34 92 PHE A CA 1
ATOM 892 C C . PHE A 1 92 ? -6.840 20.450 19.391 1.00 40.34 92 PHE A C 1
ATOM 894 O O . PHE A 1 92 ? -7.604 20.360 20.343 1.00 40.34 92 PHE A O 1
ATOM 901 N N . TYR A 1 93 ? -5.590 19.969 19.470 1.00 42.59 93 TYR A N 1
ATOM 902 C CA . TYR A 1 93 ? -5.010 19.303 20.658 1.00 42.59 93 TYR A CA 1
ATOM 903 C C . TYR A 1 93 ? -3.994 20.173 21.431 1.00 42.59 93 TYR A C 1
ATOM 905 O O . TYR A 1 93 ? -3.388 19.722 22.402 1.00 42.59 93 TYR A O 1
ATOM 913 N N . GLY A 1 94 ? -3.811 21.437 21.041 1.00 37.44 94 GLY A N 1
ATOM 914 C CA . GLY A 1 94 ? -2.863 22.387 21.645 1.00 37.44 94 GLY A CA 1
ATOM 915 C C . GLY A 1 94 ? -3.281 22.976 22.985 1.00 37.44 94 GLY A C 1
ATOM 916 O O . GLY A 1 94 ? -2.614 23.885 23.462 1.00 37.44 94 GLY A O 1
ATOM 917 N N . ARG A 1 95 ? -4.354 22.466 23.598 1.00 43.00 95 ARG A N 1
ATOM 918 C CA . ARG A 1 95 ? -4.677 22.734 25.006 1.00 43.00 95 ARG A CA 1
ATOM 919 C C . ARG A 1 95 ? -4.185 21.662 25.976 1.00 43.00 95 ARG A C 1
ATOM 921 O O . ARG A 1 95 ? -4.185 21.927 27.164 1.00 43.00 95 ARG A O 1
ATOM 928 N N . ASN A 1 96 ? -3.726 20.494 25.516 1.00 45.94 96 ASN A N 1
ATOM 929 C CA . ASN A 1 96 ? -3.411 19.378 26.419 1.00 45.94 96 ASN A CA 1
ATOM 930 C C . ASN A 1 96 ? -2.098 18.670 26.063 1.00 45.94 96 ASN A C 1
ATOM 932 O O . ASN A 1 96 ? -2.079 17.481 25.755 1.00 45.94 96 ASN A O 1
ATOM 936 N N . LYS A 1 97 ? -0.978 19.397 26.127 1.00 41.34 97 LYS A N 1
ATOM 937 C CA . LYS A 1 97 ? 0.373 18.804 26.079 1.00 41.34 97 LYS A CA 1
ATOM 938 C C . LYS A 1 97 ? 1.140 18.832 27.403 1.00 41.34 97 LYS A C 1
ATOM 940 O O . LYS A 1 97 ? 2.256 18.341 27.433 1.00 41.34 97 LYS A O 1
ATOM 945 N N . ASN A 1 98 ? 0.517 19.284 28.493 1.00 44.03 98 ASN A N 1
ATOM 946 C CA . ASN A 1 98 ? 1.105 19.243 29.839 1.00 44.03 98 ASN A CA 1
ATOM 947 C C . ASN A 1 98 ? 0.461 18.189 30.762 1.00 44.03 98 ASN A C 1
ATOM 949 O O . ASN A 1 98 ? 0.526 18.324 31.977 1.00 44.03 98 ASN A O 1
ATOM 953 N N . VAL A 1 99 ? -0.172 17.144 30.213 1.00 49.03 99 VAL A N 1
ATOM 954 C CA . VAL A 1 99 ? -0.836 16.102 31.031 1.00 49.03 99 VAL A CA 1
ATOM 955 C C . VAL A 1 99 ? -0.175 14.723 30.896 1.00 49.03 99 VAL A C 1
ATOM 957 O O . VAL A 1 99 ? -0.313 13.895 31.786 1.00 49.03 99 VAL A O 1
ATOM 960 N N . PHE A 1 100 ? 0.593 14.460 29.832 1.00 36.69 100 PHE A N 1
ATOM 961 C CA . PHE A 1 100 ? 1.106 13.107 29.564 1.00 36.69 100 PHE A CA 1
ATOM 962 C C . PHE A 1 100 ? 2.386 12.735 30.341 1.00 36.69 100 PHE A C 1
ATOM 964 O O . PHE A 1 100 ? 2.684 11.557 30.471 1.00 36.69 100 PHE A O 1
ATOM 971 N N . GLU A 1 101 ? 3.109 13.699 30.919 1.00 36.00 101 GLU A N 1
ATOM 972 C CA . GLU A 1 101 ? 4.359 13.442 31.668 1.00 36.00 101 GLU A CA 1
ATOM 973 C C . GLU A 1 101 ? 4.189 13.435 33.199 1.00 36.00 101 GLU A C 1
ATOM 975 O O . GLU A 1 101 ? 5.168 13.361 33.933 1.00 36.00 101 GLU A O 1
ATOM 980 N N . ARG A 1 102 ? 2.948 13.487 33.707 1.00 36.06 102 ARG A N 1
ATOM 981 C CA . ARG A 1 102 ? 2.664 13.559 35.156 1.00 36.06 102 ARG A CA 1
ATOM 982 C C . ARG A 1 102 ? 1.804 12.420 35.717 1.00 36.06 102 ARG A C 1
ATOM 984 O O . ARG A 1 102 ? 1.355 12.518 36.850 1.00 36.06 102 ARG A O 1
ATOM 991 N N . MET A 1 103 ? 1.574 11.349 34.954 1.00 40.03 103 MET A N 1
ATOM 992 C CA . MET A 1 103 ? 0.669 10.249 35.339 1.00 40.03 103 MET A CA 1
ATOM 993 C C . MET A 1 103 ? 1.370 8.894 35.531 1.00 40.03 103 MET A C 1
ATOM 995 O O . MET A 1 103 ? 0.796 7.862 35.212 1.00 40.03 103 MET A O 1
ATOM 999 N N . ASN A 1 104 ? 2.595 8.887 36.071 1.00 40.88 104 ASN A N 1
ATOM 1000 C CA . ASN A 1 104 ? 3.274 7.653 36.508 1.00 40.88 104 ASN A CA 1
ATOM 1001 C C . ASN A 1 104 ? 3.553 7.608 38.018 1.00 40.88 104 ASN A C 1
ATOM 1003 O O . ASN A 1 104 ? 4.441 6.908 38.494 1.00 40.88 104 ASN A O 1
ATOM 1007 N N . SER A 1 105 ? 2.758 8.340 38.786 1.00 40.25 105 SER A N 1
ATOM 1008 C CA . SER A 1 105 ? 2.709 8.236 40.237 1.00 40.25 105 SER A CA 1
ATOM 1009 C C . SER A 1 105 ? 1.268 8.492 40.646 1.00 40.25 105 SER A C 1
ATOM 1011 O O . SER A 1 105 ? 0.739 9.555 40.325 1.00 40.25 105 SER A O 1
ATOM 1013 N N . ASN A 1 106 ? 0.676 7.530 41.348 1.00 35.06 106 ASN A N 1
ATOM 1014 C CA . ASN A 1 106 ? -0.683 7.501 41.902 1.00 35.06 106 ASN A CA 1
ATOM 1015 C C . ASN A 1 106 ? -1.679 6.759 41.002 1.00 35.06 106 ASN A C 1
ATOM 1017 O O . ASN A 1 106 ? -2.221 7.297 40.038 1.00 35.06 106 ASN A O 1
ATOM 1021 N N . GLY A 1 107 ? -1.906 5.489 41.350 1.00 47.00 107 GLY A N 1
ATOM 1022 C CA . GLY A 1 107 ? -2.940 4.659 40.750 1.00 47.00 107 GLY A CA 1
ATOM 1023 C C . GLY A 1 107 ? -4.318 5.282 40.944 1.00 47.00 107 GLY A C 1
ATOM 1024 O O . GLY A 1 107 ? -4.766 5.434 42.073 1.00 47.00 107 GLY A O 1
ATOM 1025 N N . VAL A 1 108 ? -4.972 5.634 39.836 1.00 35.75 108 VAL A N 1
ATOM 1026 C CA . VAL A 1 108 ? -6.398 5.966 39.760 1.00 35.75 108 VAL A CA 1
ATOM 1027 C C . VAL A 1 108 ? -6.918 5.568 38.370 1.00 35.75 108 VAL A C 1
ATOM 1029 O O . VAL A 1 108 ? -6.296 5.848 37.347 1.00 35.75 108 VAL A O 1
ATOM 1032 N N . THR A 1 109 ? -8.058 4.878 38.386 1.00 42.66 109 THR A N 1
ATOM 1033 C CA . THR A 1 109 ? -8.972 4.457 37.308 1.00 42.66 109 THR A CA 1
ATOM 1034 C C . THR A 1 109 ? -8.736 5.049 35.908 1.00 42.66 109 THR A C 1
ATOM 1036 O O . THR A 1 109 ? -8.944 6.239 35.657 1.00 42.66 109 THR A O 1
ATOM 1039 N N . PHE A 1 110 ? -8.378 4.177 34.963 1.00 35.81 110 PHE A N 1
ATOM 1040 C CA . PHE A 1 110 ? -8.174 4.498 33.550 1.00 35.81 110 PHE A CA 1
ATOM 1041 C C . PHE A 1 110 ? -9.504 4.842 32.852 1.00 35.81 110 PHE A C 1
ATOM 1043 O O . PHE A 1 110 ? -10.498 4.130 32.963 1.00 35.81 110 PHE A O 1
ATOM 1050 N N . SER A 1 111 ? -9.529 5.937 32.090 1.00 37.81 111 SER A N 1
ATOM 1051 C CA . SER A 1 111 ? -10.714 6.431 31.376 1.00 37.81 111 SER A CA 1
ATOM 1052 C C . SER A 1 111 ? -11.329 5.389 30.418 1.00 37.81 111 SER A C 1
ATOM 1054 O O . SER A 1 111 ? -10.693 5.009 29.428 1.00 37.81 111 SER A O 1
ATOM 1056 N N . CYS A 1 112 ? -12.595 5.023 30.655 1.00 42.25 112 CYS A N 1
ATOM 1057 C CA . CYS A 1 112 ? -13.405 4.055 29.893 1.00 42.25 112 CYS A CA 1
ATOM 1058 C C . CYS A 1 112 ? -13.396 4.283 28.359 1.00 42.25 112 CYS A C 1
ATOM 1060 O O . CYS A 1 112 ? -13.401 3.336 27.571 1.00 42.25 112 CYS A O 1
ATOM 1062 N N . SER A 1 113 ? -13.285 5.536 27.900 1.00 47.38 113 SER A N 1
ATOM 1063 C CA . SER A 1 113 ? -13.351 5.875 26.470 1.00 47.38 113 SER A CA 1
ATOM 1064 C C . SER A 1 113 ? -12.123 5.443 25.656 1.00 47.38 113 SER A C 1
ATOM 1066 O O . SER A 1 113 ? -12.266 5.119 24.479 1.00 47.38 113 SER A O 1
ATOM 1068 N N . ARG A 1 114 ? -10.911 5.423 26.237 1.00 53.41 114 ARG A N 1
ATOM 1069 C CA . ARG A 1 114 ? -9.692 5.022 25.495 1.00 53.41 114 ARG A CA 1
ATOM 1070 C C . ARG A 1 114 ? -9.549 3.511 25.375 1.00 53.41 114 ARG A C 1
ATOM 1072 O O . ARG A 1 114 ? -9.117 3.046 24.325 1.00 53.41 114 ARG A O 1
ATOM 1079 N N . ILE A 1 115 ? -9.963 2.779 26.411 1.00 61.91 115 ILE A N 1
ATOM 1080 C CA . ILE A 1 115 ? -10.023 1.314 26.390 1.00 61.91 115 ILE A CA 1
ATOM 1081 C C . ILE A 1 115 ? -10.962 0.886 25.258 1.00 61.91 115 ILE A C 1
ATOM 1083 O O . ILE A 1 115 ? -10.523 0.202 24.342 1.00 61.91 115 ILE A O 1
ATOM 1087 N N . SER A 1 116 ? -12.179 1.448 25.203 1.00 68.19 116 SER A N 1
ATOM 1088 C CA . SER A 1 116 ? -13.187 1.069 24.197 1.00 68.19 116 SER A CA 1
ATOM 1089 C C . SER A 1 116 ? -12.712 1.161 22.736 1.00 68.19 116 SER A C 1
ATOM 1091 O O . SER A 1 116 ? -13.043 0.294 21.924 1.00 68.19 116 SER A O 1
ATOM 1093 N N . LEU A 1 117 ? -11.898 2.167 22.384 1.00 76.88 117 LEU A N 1
ATOM 1094 C CA . LEU A 1 117 ? -11.390 2.331 21.020 1.00 76.88 117 LEU A CA 1
ATOM 1095 C C . LEU A 1 117 ? -10.343 1.270 20.663 1.00 76.88 117 LEU A C 1
ATOM 1097 O O . LEU A 1 117 ? -10.379 0.742 19.555 1.00 76.88 117 LEU A O 1
ATOM 1101 N N . LEU A 1 118 ? -9.424 0.964 21.582 1.00 80.38 118 LEU A N 1
ATOM 1102 C CA . LEU A 1 118 ? -8.381 -0.043 21.371 1.00 80.38 118 LEU A CA 1
ATOM 1103 C C . LEU A 1 118 ? -8.975 -1.452 21.334 1.00 80.38 118 LEU A C 1
ATOM 1105 O O . LEU A 1 118 ? -8.642 -2.220 20.437 1.00 80.38 118 LEU A O 1
ATOM 1109 N N . THR A 1 119 ? -9.920 -1.754 22.228 1.00 80.94 119 THR A N 1
ATOM 1110 C CA . THR A 1 119 ? -10.702 -2.999 22.213 1.00 80.94 119 THR A CA 1
ATOM 1111 C C . THR A 1 119 ? -11.378 -3.195 20.853 1.00 80.94 119 THR A C 1
ATOM 1113 O O . THR A 1 119 ? -11.249 -4.241 20.219 1.00 80.94 119 THR A O 1
ATOM 1116 N N . THR A 1 120 ? -12.059 -2.155 20.363 1.00 82.31 120 THR A N 1
ATOM 1117 C CA . THR A 1 120 ? -12.776 -2.211 19.084 1.00 82.31 120 THR A CA 1
ATOM 1118 C C . THR A 1 120 ? -11.816 -2.331 17.899 1.00 82.31 120 THR A C 1
ATOM 1120 O O . THR A 1 120 ? -12.067 -3.107 16.980 1.00 82.31 120 THR A O 1
ATOM 1123 N N . ALA A 1 121 ? -10.700 -1.598 17.921 1.00 88.00 121 ALA A N 1
ATOM 1124 C CA . ALA A 1 121 ? -9.666 -1.688 16.894 1.00 88.00 121 ALA A CA 1
ATOM 1125 C C . ALA A 1 121 ? -9.020 -3.075 16.847 1.00 88.00 121 ALA A C 1
ATOM 1127 O O . ALA A 1 121 ? -8.776 -3.587 15.759 1.00 88.00 121 ALA A O 1
ATOM 1128 N N . CYS A 1 122 ? -8.786 -3.690 18.008 1.00 88.12 122 CYS A N 1
ATOM 1129 C CA . CYS A 1 122 ? -8.218 -5.028 18.102 1.00 88.12 122 CYS A CA 1
ATOM 1130 C C . CYS A 1 122 ? -9.168 -6.081 17.521 1.00 88.12 122 CYS A C 1
ATOM 1132 O O . CYS A 1 122 ? -8.748 -6.898 16.703 1.00 88.12 122 CYS A O 1
ATOM 1134 N N . ARG A 1 123 ? -10.463 -6.017 17.864 1.00 87.00 123 ARG A N 1
ATOM 1135 C CA . ARG A 1 123 ? -11.478 -6.915 17.287 1.00 87.00 123 ARG A CA 1
ATOM 1136 C C . ARG A 1 123 ? -11.579 -6.753 15.769 1.00 87.00 123 ARG A C 1
ATOM 1138 O O . ARG A 1 123 ? -11.466 -7.735 15.047 1.00 87.00 123 ARG A O 1
ATOM 1145 N N . ALA A 1 124 ? -11.661 -5.514 15.280 1.00 88.94 124 ALA A N 1
ATOM 1146 C CA . ALA A 1 124 ? -11.677 -5.238 13.842 1.00 88.94 124 ALA A CA 1
ATOM 1147 C C . ALA A 1 124 ? -10.403 -5.735 13.129 1.00 88.94 124 ALA A C 1
ATOM 1149 O O . ALA A 1 124 ? -10.469 -6.245 12.012 1.00 88.94 124 ALA A O 1
ATOM 1150 N N . LEU A 1 125 ? -9.233 -5.595 13.762 1.00 90.75 125 LEU A N 1
ATOM 1151 C CA . LEU A 1 125 ? -7.968 -6.114 13.240 1.00 90.75 125 LEU A CA 1
ATOM 1152 C C . LEU A 1 125 ? -8.001 -7.644 13.130 1.00 90.75 125 LEU A C 1
ATOM 1154 O O . LEU A 1 125 ? -7.641 -8.183 12.083 1.00 90.75 125 LEU A O 1
ATOM 1158 N N . ALA A 1 126 ? -8.450 -8.331 14.180 1.00 89.31 126 ALA A N 1
ATOM 1159 C CA . ALA A 1 126 ? -8.551 -9.785 14.198 1.00 89.31 126 ALA A CA 1
ATOM 1160 C C . ALA A 1 126 ? -9.523 -10.313 13.127 1.00 89.31 126 ALA A C 1
ATOM 1162 O O . ALA A 1 126 ? -9.170 -11.241 12.397 1.00 89.31 126 ALA A O 1
ATOM 1163 N N . ASP A 1 127 ? -10.680 -9.669 12.957 1.00 88.62 127 ASP A N 1
ATOM 1164 C CA . ASP A 1 127 ? -11.683 -10.040 11.948 1.00 88.62 127 ASP A CA 1
ATOM 1165 C C . ASP A 1 127 ? -11.153 -9.912 10.509 1.00 88.62 127 ASP A C 1
ATOM 1167 O O . ASP A 1 127 ? -11.453 -10.734 9.632 1.00 88.62 127 ASP A O 1
ATOM 1171 N N . GLU A 1 128 ? -10.370 -8.863 10.234 1.00 90.31 128 GLU A N 1
ATOM 1172 C CA . GLU A 1 128 ? -9.738 -8.661 8.926 1.00 90.31 128 GLU A CA 1
ATOM 1173 C C . GLU A 1 128 ? -8.579 -9.643 8.692 1.00 90.31 128 GLU A C 1
ATOM 1175 O O . GLU A 1 128 ? -8.392 -10.110 7.563 1.00 90.31 128 GLU A O 1
ATOM 1180 N N . LEU A 1 129 ? -7.822 -9.986 9.742 1.00 89.50 129 LEU A N 1
ATOM 1181 C CA . LEU A 1 129 ? -6.726 -10.956 9.668 1.00 89.50 129 LEU A CA 1
ATOM 1182 C C . LEU A 1 129 ? -7.266 -12.347 9.350 1.00 89.50 129 LEU A C 1
ATOM 1184 O O . LEU A 1 129 ? -6.786 -13.005 8.424 1.00 89.50 129 LEU A O 1
ATOM 1188 N N . GLU A 1 130 ? -8.304 -12.771 10.068 1.00 87.81 130 GLU A N 1
ATOM 1189 C CA . GLU A 1 130 ? -8.946 -14.064 9.856 1.00 87.81 130 GLU A CA 1
ATOM 1190 C C . GLU A 1 130 ? -9.510 -14.183 8.432 1.00 87.81 130 GLU A C 1
ATOM 1192 O O . GLU A 1 130 ? -9.343 -15.215 7.775 1.00 87.81 130 GLU A O 1
ATOM 1197 N N . TYR A 1 131 ? -10.100 -13.106 7.901 1.00 87.75 131 TYR A N 1
ATOM 1198 C CA . TYR A 1 131 ? -10.593 -13.085 6.525 1.00 87.75 131 TYR A CA 1
ATOM 1199 C C . TYR A 1 131 ? -9.476 -13.251 5.484 1.00 87.75 131 TYR A C 1
ATOM 1201 O O . TYR A 1 131 ? -9.617 -14.055 4.557 1.00 87.75 131 TYR A O 1
ATOM 1209 N N . GLU A 1 132 ? -8.354 -12.539 5.625 1.00 86.94 132 GLU A N 1
ATOM 1210 C CA . GLU A 1 132 ? -7.229 -12.667 4.685 1.00 86.94 132 GLU A CA 1
ATOM 1211 C C . GLU A 1 132 ? -6.560 -14.041 4.743 1.00 86.94 132 GLU A C 1
ATOM 1213 O O . GLU A 1 132 ? -6.200 -14.598 3.701 1.00 86.94 132 GLU A O 1
ATOM 1218 N N . ILE A 1 133 ? -6.455 -14.622 5.939 1.00 85.75 133 ILE A N 1
ATOM 1219 C CA . ILE A 1 133 ? -5.938 -15.979 6.133 1.00 85.75 133 ILE A CA 1
ATOM 1220 C C . ILE A 1 133 ? -6.872 -17.001 5.469 1.00 85.75 133 ILE A C 1
ATOM 1222 O O . ILE A 1 133 ? -6.417 -17.839 4.681 1.00 85.75 133 ILE A O 1
ATOM 1226 N N . LYS A 1 134 ? -8.186 -16.898 5.711 1.00 84.94 134 LYS A N 1
ATOM 1227 C CA . LYS A 1 134 ? -9.200 -17.804 5.145 1.00 84.94 134 LYS A CA 1
ATOM 1228 C C . LYS A 1 134 ? -9.226 -17.758 3.618 1.00 84.94 134 LYS A C 1
ATOM 1230 O O . LYS A 1 134 ? -9.357 -18.797 2.972 1.00 84.94 134 LYS A O 1
ATOM 1235 N N . LYS A 1 135 ? -9.044 -16.573 3.035 1.00 84.75 135 LYS A N 1
ATOM 1236 C CA . LYS A 1 135 ? -9.064 -16.351 1.583 1.00 84.75 135 LYS A CA 1
ATOM 1237 C C . LYS A 1 135 ? -7.982 -17.117 0.818 1.00 84.75 135 LYS A C 1
ATOM 1239 O O . LYS A 1 135 ? -8.190 -17.491 -0.334 1.00 84.75 135 LYS A O 1
ATOM 1244 N N . ILE A 1 136 ? -6.813 -17.324 1.416 1.00 79.69 136 ILE A N 1
ATOM 1245 C CA . ILE A 1 136 ? -5.690 -18.003 0.749 1.00 79.69 136 ILE A CA 1
ATOM 1246 C C . ILE A 1 136 ? -5.851 -19.520 0.756 1.00 79.69 136 ILE A C 1
ATOM 1248 O O . ILE A 1 136 ? -5.394 -20.192 -0.174 1.00 79.69 136 ILE A O 1
ATOM 1252 N N . GLY A 1 137 ? -6.516 -20.049 1.782 1.00 66.25 137 GLY A N 1
ATOM 1253 C CA . GLY A 1 137 ? -6.723 -21.476 1.978 1.00 66.25 137 GLY A CA 1
ATOM 1254 C C . GLY A 1 137 ? -5.439 -22.249 2.338 1.00 66.25 137 GLY A C 1
ATOM 1255 O O . GLY A 1 137 ? -4.316 -21.784 2.126 1.00 66.25 137 GLY A O 1
ATOM 1256 N N . PRO A 1 138 ? -5.575 -23.483 2.852 1.00 67.19 138 PRO A N 1
ATOM 1257 C CA . PRO A 1 138 ? -4.445 -24.285 3.338 1.00 67.19 138 PRO A CA 1
ATOM 1258 C C . PRO A 1 138 ? -3.567 -24.868 2.216 1.00 67.19 138 PRO A C 1
ATOM 1260 O O . PRO A 1 138 ? -2.505 -25.425 2.479 1.00 67.19 138 PRO A O 1
ATOM 1263 N N . ARG A 1 139 ? -3.995 -24.762 0.949 1.00 64.19 139 ARG A N 1
ATOM 1264 C CA . ARG A 1 139 ? -3.375 -25.468 -0.188 1.00 64.19 139 ARG A CA 1
ATOM 1265 C C . ARG A 1 139 ? -2.032 -24.889 -0.629 1.00 64.19 139 ARG A C 1
ATOM 1267 O O . ARG A 1 139 ? -1.237 -25.591 -1.250 1.00 64.19 139 ARG A O 1
ATOM 1274 N N . ARG A 1 140 ? -1.766 -23.611 -0.354 1.00 72.44 140 ARG A N 1
ATOM 1275 C CA . ARG A 1 140 ? -0.521 -22.959 -0.771 1.00 72.44 140 ARG A CA 1
ATOM 1276 C C . ARG A 1 140 ? 0.536 -23.160 0.311 1.00 72.44 140 ARG A C 1
ATOM 1278 O O . ARG A 1 140 ? 0.376 -22.645 1.408 1.00 72.44 140 ARG A O 1
ATOM 1285 N N . THR A 1 141 ? 1.621 -23.871 0.008 1.00 75.62 141 THR A N 1
ATOM 1286 C CA . THR A 1 141 ? 2.745 -24.096 0.940 1.00 75.62 141 THR A CA 1
ATOM 1287 C C . THR A 1 141 ? 4.003 -23.357 0.499 1.00 75.62 141 THR A C 1
ATOM 1289 O O . THR A 1 141 ? 4.276 -23.274 -0.701 1.00 75.62 141 THR A O 1
ATOM 1292 N N . VAL A 1 142 ? 4.804 -22.884 1.453 1.00 77.00 142 VAL A N 1
ATOM 1293 C CA . VAL A 1 142 ? 6.125 -22.282 1.216 1.00 77.00 142 VAL A CA 1
ATOM 1294 C C . VAL A 1 142 ? 7.195 -23.038 2.003 1.00 77.00 142 VAL A C 1
ATOM 1296 O O . VAL A 1 142 ? 6.934 -23.608 3.062 1.00 77.00 142 VAL A O 1
ATOM 1299 N N . ASN A 1 143 ? 8.405 -23.093 1.443 1.00 70.31 143 ASN A N 1
ATOM 1300 C CA . ASN A 1 143 ? 9.555 -23.697 2.104 1.00 70.31 143 ASN A CA 1
ATOM 1301 C C . ASN A 1 143 ? 10.101 -22.717 3.147 1.00 70.31 143 ASN A C 1
ATOM 1303 O O . ASN A 1 143 ? 10.748 -21.736 2.778 1.00 70.31 143 ASN A O 1
ATOM 1307 N N . SER A 1 144 ? 9.895 -23.010 4.427 1.00 64.81 144 SER A N 1
ATOM 1308 C CA . SER A 1 144 ? 10.659 -22.370 5.494 1.00 64.81 144 SER A CA 1
ATOM 1309 C C . SER A 1 144 ? 11.978 -23.116 5.615 1.00 64.81 144 SER A C 1
ATOM 1311 O O . SER A 1 144 ? 12.028 -24.259 6.072 1.00 64.81 144 SER A O 1
ATOM 1313 N N . GLY A 1 145 ? 13.046 -22.517 5.092 1.00 57.28 145 GLY A N 1
ATOM 1314 C CA . GLY A 1 145 ? 14.368 -23.136 5.108 1.00 57.28 145 GLY A CA 1
ATOM 1315 C C . GLY A 1 145 ? 14.852 -23.351 6.539 1.00 57.28 145 GLY A C 1
ATOM 1316 O O . GLY A 1 145 ? 14.818 -22.427 7.347 1.00 57.28 145 GLY A O 1
ATOM 1317 N N . THR A 1 146 ? 15.331 -24.554 6.858 1.00 62.50 146 THR A N 1
ATOM 1318 C CA . THR A 1 146 ? 16.094 -24.764 8.091 1.00 62.50 146 THR A CA 1
ATOM 1319 C C . THR A 1 146 ? 17.519 -24.261 7.875 1.00 62.50 146 THR A C 1
ATOM 1321 O O . THR A 1 146 ? 18.152 -24.591 6.873 1.00 62.50 146 THR A O 1
ATOM 1324 N N . PHE A 1 147 ? 18.043 -23.468 8.812 1.00 62.06 147 PHE A N 1
ATOM 1325 C CA . PHE A 1 147 ? 19.404 -22.919 8.716 1.00 62.06 147 PHE A CA 1
ATOM 1326 C C . PHE A 1 147 ? 20.497 -23.994 8.868 1.00 62.06 147 PHE A C 1
ATOM 1328 O O . PHE A 1 147 ? 21.643 -23.786 8.485 1.00 62.06 147 PHE A O 1
ATOM 1335 N N . ARG A 1 148 ? 20.136 -25.164 9.409 1.00 64.50 148 ARG A N 1
ATOM 1336 C CA . ARG A 1 148 ? 21.030 -26.311 9.581 1.00 64.50 148 ARG A CA 1
ATOM 1337 C C . ARG A 1 148 ? 21.082 -27.133 8.291 1.00 64.50 148 ARG A C 1
ATOM 1339 O O . ARG A 1 148 ? 20.049 -27.585 7.796 1.00 64.50 148 ARG A O 1
ATOM 1346 N N . ILE A 1 149 ? 22.287 -27.271 7.745 1.00 74.31 149 ILE A N 1
ATOM 1347 C CA . ILE A 1 149 ? 22.609 -28.180 6.643 1.00 74.31 149 ILE A CA 1
ATOM 1348 C C . ILE A 1 149 ? 22.835 -29.553 7.279 1.00 74.31 149 ILE A C 1
ATOM 1350 O O . ILE A 1 149 ? 23.571 -29.651 8.260 1.00 74.31 149 ILE A O 1
ATOM 1354 N N . ASN A 1 150 ? 22.166 -30.584 6.766 1.00 71.25 150 ASN A N 1
ATOM 1355 C CA . ASN A 1 150 ? 22.410 -31.950 7.218 1.00 71.25 150 ASN A CA 1
ATOM 1356 C C . ASN A 1 150 ? 23.851 -32.354 6.858 1.00 71.25 150 ASN A C 1
ATOM 1358 O O . ASN A 1 150 ? 24.374 -31.849 5.862 1.00 71.25 150 ASN A O 1
ATOM 1362 N N . PRO A 1 151 ? 24.486 -33.273 7.601 1.00 75.69 151 PRO A N 1
ATOM 1363 C CA . PRO A 1 151 ? 25.821 -33.780 7.263 1.00 75.69 151 PRO A CA 1
ATOM 1364 C C . PRO A 1 151 ? 25.941 -34.289 5.808 1.00 75.69 151 PRO A C 1
ATOM 1366 O O . PRO A 1 151 ? 27.003 -34.157 5.214 1.00 75.69 151 PRO A O 1
ATOM 1369 N N . ASP A 1 152 ? 24.837 -34.717 5.183 1.00 77.38 152 ASP A N 1
ATOM 1370 C CA . ASP A 1 152 ? 24.754 -35.124 3.767 1.00 77.38 152 ASP A CA 1
ATOM 1371 C C . ASP A 1 152 ? 24.719 -33.957 2.749 1.00 77.38 152 ASP A C 1
ATOM 1373 O O . ASP A 1 152 ? 24.392 -34.143 1.576 1.00 77.38 152 ASP A O 1
ATOM 1377 N N . GLY A 1 153 ? 24.948 -32.710 3.176 1.00 71.31 153 GLY A N 1
ATOM 1378 C CA . GLY A 1 153 ? 24.927 -31.519 2.311 1.00 71.31 153 GLY A CA 1
ATOM 1379 C C . GLY A 1 153 ? 23.529 -31.077 1.849 1.00 71.31 153 GLY A C 1
ATOM 1380 O O . GLY A 1 153 ? 23.379 -30.061 1.162 1.00 71.31 153 GLY A O 1
ATOM 1381 N N . THR A 1 154 ? 22.478 -31.798 2.245 1.00 69.44 154 THR A N 1
ATOM 1382 C CA . THR A 1 154 ? 21.088 -31.446 1.940 1.00 69.44 154 THR A CA 1
ATOM 1383 C C . THR A 1 154 ? 20.539 -30.430 2.944 1.00 69.44 154 THR A C 1
ATOM 1385 O O . THR A 1 154 ? 20.825 -30.461 4.142 1.00 69.44 154 THR A O 1
ATOM 1388 N N . ARG A 1 155 ? 19.726 -29.484 2.457 1.00 68.25 155 ARG A N 1
ATOM 1389 C CA . ARG A 1 155 ? 18.984 -28.549 3.317 1.00 68.25 155 ARG A CA 1
ATOM 1390 C C . ARG A 1 155 ? 17.641 -29.167 3.688 1.00 68.25 155 ARG A C 1
ATOM 1392 O O . ARG A 1 155 ? 16.868 -29.503 2.787 1.00 68.25 155 ARG A O 1
ATOM 1399 N N . GLY A 1 156 ? 17.338 -29.251 4.982 1.00 61.97 156 GLY A N 1
ATOM 1400 C CA . GLY A 1 156 ? 16.009 -29.620 5.465 1.00 61.97 156 GLY A CA 1
ATOM 1401 C C . GLY A 1 156 ? 14.948 -28.659 4.917 1.00 61.97 156 GLY A C 1
ATOM 1402 O O . GLY A 1 156 ? 14.971 -27.453 5.166 1.00 61.97 156 GLY A O 1
ATOM 1403 N N . LYS A 1 157 ? 14.015 -29.172 4.113 1.00 64.00 157 LYS A N 1
ATOM 1404 C CA . LYS A 1 157 ? 12.898 -28.383 3.574 1.00 64.00 157 LYS A CA 1
ATOM 1405 C C . LYS A 1 157 ? 11.680 -28.600 4.467 1.00 64.00 157 LYS A C 1
ATOM 1407 O O . LYS A 1 157 ? 10.903 -29.520 4.220 1.00 64.00 157 LYS A O 1
ATOM 1412 N N . LYS A 1 158 ? 11.489 -27.763 5.493 1.00 69.62 158 LYS A N 1
ATOM 1413 C CA . LYS A 1 158 ? 10.230 -27.752 6.252 1.00 69.62 158 LYS A CA 1
ATOM 1414 C C . LYS A 1 158 ? 9.195 -26.965 5.448 1.00 69.62 158 LYS A C 1
ATOM 1416 O O . LYS A 1 158 ? 9.336 -25.762 5.237 1.00 69.62 158 LYS A O 1
ATOM 1421 N N . LYS A 1 159 ? 8.171 -27.655 4.947 1.00 71.50 159 LYS A N 1
ATOM 1422 C CA . LYS A 1 159 ? 7.050 -27.014 4.252 1.00 71.50 159 LYS A CA 1
ATOM 1423 C C . LYS A 1 159 ? 6.050 -26.528 5.294 1.00 71.50 159 LYS A C 1
ATOM 1425 O O . LYS A 1 159 ? 5.590 -27.325 6.106 1.00 71.50 159 LYS A O 1
ATOM 1430 N N . ILE A 1 160 ? 5.725 -25.240 5.265 1.00 76.62 160 ILE A N 1
ATOM 1431 C CA . ILE A 1 160 ? 4.647 -24.663 6.075 1.00 76.62 160 ILE A CA 1
ATOM 1432 C C . ILE A 1 160 ? 3.550 -24.106 5.161 1.00 76.62 160 ILE A C 1
ATOM 1434 O O . ILE A 1 160 ? 3.833 -23.753 4.009 1.00 76.62 160 ILE A O 1
ATOM 1438 N N . PRO A 1 161 ? 2.301 -24.000 5.640 1.00 80.75 161 PRO A N 1
ATOM 1439 C CA . PRO A 1 161 ? 1.270 -23.247 4.937 1.00 80.75 161 PRO A CA 1
ATOM 1440 C C . PRO A 1 161 ? 1.730 -21.801 4.706 1.00 80.75 161 PRO A C 1
ATOM 1442 O O . PRO A 1 161 ? 2.273 -21.166 5.606 1.00 80.75 161 PRO A O 1
ATOM 1445 N N . PHE A 1 162 ? 1.496 -21.261 3.510 1.00 81.38 162 PHE A N 1
ATOM 1446 C CA . PHE A 1 162 ? 1.840 -19.881 3.151 1.00 81.38 162 PHE A CA 1
ATOM 1447 C C . PHE A 1 162 ? 1.156 -18.870 4.073 1.00 81.38 162 PHE A C 1
ATOM 1449 O O . PHE A 1 162 ? 1.769 -17.879 4.453 1.00 81.38 162 PHE A O 1
ATOM 1456 N N . ALA A 1 163 ? -0.068 -19.182 4.505 1.00 80.62 163 ALA A N 1
ATOM 1457 C CA . ALA A 1 163 ? -0.807 -18.400 5.488 1.00 80.62 163 ALA A CA 1
ATOM 1458 C C . ALA A 1 163 ? -0.062 -18.227 6.827 1.00 80.62 163 ALA A C 1
ATOM 1460 O O . ALA A 1 163 ? -0.324 -17.273 7.543 1.00 80.62 163 ALA A O 1
ATOM 1461 N N . LYS A 1 164 ? 0.882 -19.123 7.147 1.00 80.19 164 LYS A N 1
ATOM 1462 C CA . LYS A 1 164 ? 1.714 -19.080 8.359 1.00 80.19 164 LYS A CA 1
ATOM 1463 C C . LYS A 1 164 ? 3.141 -18.589 8.096 1.00 80.19 164 LYS A C 1
ATOM 1465 O O . LYS A 1 164 ? 3.979 -18.655 8.989 1.00 80.19 164 LYS A O 1
ATOM 1470 N N . SER A 1 165 ? 3.463 -18.180 6.868 1.00 83.25 165 SER A N 1
ATOM 1471 C CA . SER A 1 165 ? 4.805 -17.686 6.559 1.00 83.25 165 SER A CA 1
ATOM 1472 C C . SER A 1 165 ? 4.987 -16.261 7.069 1.00 83.25 165 SER A C 1
ATOM 1474 O O . SER A 1 165 ? 4.127 -15.414 6.853 1.00 83.25 165 SER A O 1
ATOM 1476 N N . GLU A 1 166 ? 6.118 -16.003 7.722 1.00 82.50 166 GLU A N 1
ATOM 1477 C CA . GLU A 1 166 ? 6.464 -14.696 8.294 1.00 82.50 166 GLU A CA 1
ATOM 1478 C C . GLU A 1 166 ? 6.352 -13.578 7.254 1.00 82.50 166 GLU A C 1
ATOM 1480 O O . GLU A 1 166 ? 5.658 -12.598 7.479 1.00 82.50 166 GLU A O 1
ATOM 1485 N N . THR A 1 167 ? 6.911 -13.793 6.058 1.00 83.12 167 THR A N 1
ATOM 1486 C CA . THR A 1 167 ? 6.858 -12.826 4.951 1.00 83.12 167 THR A CA 1
ATOM 1487 C C . THR A 1 167 ? 5.438 -12.474 4.519 1.00 83.12 167 THR A C 1
ATOM 1489 O O . THR A 1 167 ? 5.172 -11.351 4.104 1.00 83.12 167 THR A O 1
ATOM 1492 N N . PHE A 1 168 ? 4.515 -13.430 4.588 1.00 86.94 168 PHE A N 1
ATOM 1493 C CA . PHE A 1 168 ? 3.119 -13.184 4.266 1.00 86.94 168 PHE A CA 1
ATOM 1494 C C . PHE A 1 168 ? 2.413 -12.398 5.375 1.00 86.94 168 PHE A C 1
ATOM 1496 O O . PHE A 1 168 ? 1.661 -11.469 5.081 1.00 86.94 168 PHE A O 1
ATOM 1503 N N . LEU A 1 169 ? 2.664 -12.752 6.637 1.00 86.75 169 LEU A N 1
ATOM 1504 C CA . LEU A 1 169 ? 2.059 -12.078 7.783 1.00 86.75 169 LEU A CA 1
ATOM 1505 C C . LEU A 1 169 ? 2.537 -10.627 7.897 1.00 86.75 169 LEU A C 1
ATOM 1507 O O . LEU A 1 169 ? 1.698 -9.743 8.054 1.00 86.75 169 LEU A O 1
ATOM 1511 N N . THR A 1 170 ? 3.834 -10.361 7.707 1.00 87.62 170 THR A N 1
ATOM 1512 C CA . THR A 1 170 ? 4.378 -8.991 7.666 1.00 87.62 170 THR A CA 1
ATOM 1513 C C . THR A 1 170 ? 3.712 -8.154 6.574 1.00 87.62 170 THR A C 1
ATOM 1515 O O . THR A 1 170 ? 3.253 -7.043 6.830 1.00 87.62 170 THR A O 1
ATOM 1518 N N . ASP A 1 171 ? 3.565 -8.708 5.364 1.00 88.50 171 ASP A N 1
ATOM 1519 C CA . ASP A 1 171 ? 2.948 -7.998 4.236 1.00 88.50 171 ASP A CA 1
ATOM 1520 C C . ASP A 1 171 ? 1.473 -7.639 4.508 1.00 88.50 171 ASP A C 1
ATOM 1522 O O . ASP A 1 171 ? 0.990 -6.583 4.075 1.00 88.50 171 ASP A O 1
ATOM 1526 N N . ILE A 1 172 ? 0.732 -8.508 5.211 1.00 90.75 172 ILE A N 1
ATOM 1527 C CA . ILE A 1 172 ? -0.645 -8.203 5.622 1.00 90.75 172 ILE A CA 1
ATOM 1528 C C . ILE A 1 172 ? -0.656 -7.114 6.688 1.00 90.75 172 ILE A C 1
ATOM 1530 O O . ILE A 1 172 ? -1.408 -6.148 6.536 1.00 90.75 172 ILE A O 1
ATOM 1534 N N . LEU A 1 173 ? 0.141 -7.262 7.750 1.00 89.62 173 LEU A N 1
ATOM 1535 C CA . LEU A 1 173 ? 0.129 -6.350 8.896 1.00 89.62 173 LEU A CA 1
ATOM 1536 C C . LEU A 1 173 ? 0.472 -4.912 8.483 1.00 89.62 173 LEU A C 1
ATOM 1538 O O . LEU A 1 173 ? -0.159 -3.973 8.965 1.00 89.62 173 LEU A O 1
ATOM 1542 N N . GLU A 1 174 ? 1.338 -4.720 7.485 1.00 88.94 174 GLU A N 1
ATOM 1543 C CA . GLU A 1 174 ? 1.621 -3.390 6.923 1.00 88.94 174 GLU A CA 1
ATOM 1544 C C . GLU A 1 174 ? 0.394 -2.697 6.296 1.00 88.94 174 GLU A C 1
ATOM 1546 O O . GLU A 1 174 ? 0.308 -1.466 6.276 1.00 88.94 174 GLU A O 1
ATOM 1551 N N . ASN A 1 175 ? -0.546 -3.466 5.735 1.00 89.38 175 ASN A N 1
ATOM 1552 C CA . ASN A 1 175 ? -1.627 -2.939 4.893 1.00 89.38 175 ASN A CA 1
ATOM 1553 C C . ASN A 1 175 ? -3.023 -3.102 5.509 1.00 89.38 175 ASN A C 1
ATOM 1555 O O . ASN A 1 175 ? -3.983 -2.489 5.037 1.00 89.38 175 ASN A O 1
ATOM 1559 N N . ILE A 1 176 ? -3.178 -3.922 6.547 1.00 91.69 176 ILE A N 1
ATOM 1560 C CA . ILE A 1 176 ? -4.492 -4.274 7.089 1.00 91.69 176 ILE A CA 1
ATOM 1561 C C . ILE A 1 176 ? -5.201 -3.087 7.745 1.00 91.69 176 ILE A C 1
ATOM 1563 O O . ILE A 1 176 ? -6.404 -2.914 7.555 1.00 91.69 176 ILE A O 1
ATOM 1567 N N . CYS A 1 177 ? -4.461 -2.180 8.390 1.00 90.75 177 CYS A N 1
ATOM 1568 C CA . CYS A 1 177 ? -5.043 -0.977 8.988 1.00 90.75 177 CYS A CA 1
ATOM 1569 C C . CYS A 1 177 ? -5.619 0.009 7.955 1.00 90.75 177 CYS A C 1
ATOM 1571 O O . CYS A 1 177 ? -6.420 0.876 8.313 1.00 90.75 177 CYS A O 1
ATOM 1573 N N . ASP A 1 178 ? -5.284 -0.110 6.661 1.00 89.75 178 ASP A N 1
ATOM 1574 C CA . ASP A 1 178 ? -5.955 0.672 5.612 1.00 89.75 178 ASP A CA 1
ATOM 1575 C C . ASP A 1 178 ? -7.429 0.268 5.436 1.00 89.75 178 ASP A C 1
ATOM 1577 O O . ASP A 1 178 ? -8.235 1.101 5.004 1.00 89.75 178 ASP A O 1
ATOM 1581 N N . ARG A 1 179 ? -7.803 -0.960 5.823 1.00 87.94 179 ARG A N 1
ATOM 1582 C CA . ARG A 1 179 ? -9.185 -1.469 5.766 1.00 87.94 179 ARG A CA 1
ATOM 1583 C C . ARG A 1 179 ? -10.091 -0.899 6.839 1.00 87.94 179 ARG A C 1
ATOM 1585 O O . ARG A 1 179 ? -11.301 -0.981 6.703 1.00 87.94 179 ARG A O 1
ATOM 1592 N N . MET A 1 180 ? -9.540 -0.223 7.844 1.00 88.44 180 MET A N 1
ATOM 1593 C CA . MET A 1 180 ? -10.348 0.468 8.853 1.00 88.44 180 MET A CA 1
ATOM 1594 C C . MET A 1 180 ? -11.271 1.537 8.234 1.00 88.44 180 MET A C 1
ATOM 1596 O O . MET A 1 180 ? -12.262 1.912 8.846 1.00 88.44 180 MET A O 1
ATOM 1600 N N . ASN A 1 181 ? -11.010 1.975 6.991 1.00 86.75 181 ASN A N 1
ATOM 1601 C CA . ASN A 1 181 ? -11.935 2.780 6.174 1.00 86.75 181 ASN A CA 1
ATOM 1602 C C . ASN A 1 181 ? -13.316 2.145 5.945 1.00 86.75 181 ASN A C 1
ATOM 1604 O O . ASN A 1 181 ? -14.281 2.865 5.682 1.00 86.75 181 ASN A O 1
ATOM 1608 N N . ASP A 1 182 ? -13.396 0.818 6.007 1.00 86.88 182 ASP A N 1
ATOM 1609 C CA . ASP A 1 182 ? -14.607 0.031 5.768 1.00 86.88 182 ASP A CA 1
ATOM 1610 C C . ASP A 1 182 ? -15.487 -0.077 7.026 1.00 86.88 182 ASP A C 1
ATOM 1612 O O . ASP A 1 182 ? -16.540 -0.720 7.006 1.00 86.88 182 ASP A O 1
ATOM 1616 N N . TYR A 1 183 ? -15.074 0.580 8.115 1.00 85.94 183 TYR A N 1
ATOM 1617 C CA . TYR A 1 183 ? -15.780 0.650 9.387 1.00 85.94 183 TYR A CA 1
ATOM 1618 C C . TYR A 1 183 ? -16.346 2.055 9.612 1.00 85.94 183 TYR A C 1
ATOM 1620 O O . TYR A 1 183 ? -15.698 3.070 9.340 1.00 85.94 183 TYR A O 1
ATOM 1628 N N . LYS A 1 184 ? -17.573 2.112 10.132 1.00 84.50 184 LYS A N 1
ATOM 1629 C CA . LYS A 1 184 ? -18.266 3.340 10.526 1.00 84.50 184 LYS A CA 1
ATOM 1630 C C . LYS A 1 184 ? -18.473 3.337 12.032 1.00 84.50 184 LYS A C 1
ATOM 1632 O O . LYS A 1 184 ? -18.637 2.280 12.635 1.00 84.50 184 LYS A O 1
ATOM 1637 N N . LEU A 1 185 ? -18.480 4.526 12.620 1.00 82.94 185 LEU A N 1
ATOM 1638 C CA . LEU A 1 185 ? -18.888 4.690 14.005 1.00 82.94 185 LEU A CA 1
ATOM 1639 C C . LEU A 1 185 ? -20.415 4.688 14.065 1.00 82.94 185 LEU A C 1
ATOM 1641 O O . LEU A 1 185 ? -21.054 5.478 13.369 1.00 82.94 185 LEU A O 1
ATOM 1645 N N . GLU A 1 186 ? -20.972 3.797 14.867 1.00 79.25 186 GLU A N 1
ATOM 1646 C CA . GLU A 1 186 ? -22.405 3.638 15.081 1.00 79.25 186 GLU A CA 1
ATOM 1647 C C . GLU A 1 186 ? -22.668 3.548 16.584 1.00 79.25 186 GLU A C 1
ATOM 1649 O O . GLU A 1 186 ? -21.833 3.046 17.340 1.00 79.25 186 GLU A O 1
ATOM 1654 N N . ASP A 1 187 ? -23.802 4.079 17.024 1.00 79.06 187 ASP A N 1
ATOM 1655 C CA . ASP A 1 187 ? -24.219 3.955 18.413 1.00 79.06 187 ASP A CA 1
ATOM 1656 C C . ASP A 1 187 ? -24.869 2.580 18.602 1.00 79.06 187 ASP A C 1
ATOM 1658 O O . ASP A 1 187 ? -25.732 2.166 17.824 1.00 79.06 187 ASP A O 1
ATOM 1662 N N . ASP A 1 188 ? -24.422 1.843 19.614 1.00 76.25 188 ASP A N 1
ATOM 1663 C CA . ASP A 1 188 ? -25.031 0.575 19.991 1.00 76.25 188 ASP A CA 1
ATOM 1664 C C . ASP A 1 188 ? -26.487 0.814 20.440 1.00 76.25 188 ASP A C 1
ATOM 1666 O O . ASP A 1 188 ? -26.702 1.625 21.348 1.00 76.25 188 ASP A O 1
ATOM 1670 N N . PRO A 1 189 ? -27.490 0.134 19.849 1.00 77.88 189 PRO A N 1
ATOM 1671 C CA . PRO A 1 189 ? -28.891 0.309 20.229 1.00 77.88 189 PRO A CA 1
ATOM 1672 C C . PRO A 1 189 ? -29.162 0.020 21.710 1.00 77.88 189 PRO A C 1
ATOM 1674 O O . PRO A 1 189 ? -30.071 0.622 22.278 1.00 77.88 189 PRO A O 1
ATOM 1677 N N . VAL A 1 190 ? -28.382 -0.869 22.339 1.00 76.44 190 VAL A N 1
ATOM 1678 C CA . VAL A 1 190 ? -28.593 -1.275 23.737 1.00 76.44 190 VAL A CA 1
ATOM 1679 C C . VAL A 1 190 ? -27.781 -0.397 24.682 1.00 76.44 190 VAL A C 1
ATOM 1681 O O . VAL A 1 190 ? -28.327 0.244 25.577 1.00 76.44 190 VAL A O 1
ATOM 1684 N N . THR A 1 191 ? -26.464 -0.326 24.477 1.00 76.38 191 THR A N 1
ATOM 1685 C CA . THR A 1 191 ? -25.566 0.348 25.430 1.00 76.38 191 THR A CA 1
ATOM 1686 C C . THR A 1 191 ? -25.391 1.845 25.166 1.00 76.38 191 THR A C 1
ATOM 1688 O O . THR A 1 191 ? -24.764 2.533 25.974 1.00 76.38 191 THR A O 1
ATOM 1691 N N . LYS A 1 192 ? -25.894 2.362 24.031 1.00 75.62 192 LYS A N 1
ATOM 1692 C CA . LYS A 1 192 ? -25.648 3.728 23.516 1.00 75.62 192 LYS A CA 1
ATOM 1693 C C . LYS A 1 192 ? -24.159 4.092 23.418 1.00 75.62 192 LYS A C 1
ATOM 1695 O O . LYS A 1 192 ? -23.803 5.267 23.309 1.00 75.62 192 LYS A O 1
ATOM 1700 N N . LYS A 1 193 ? -23.264 3.099 23.466 1.00 73.62 193 LYS A N 1
ATOM 1701 C CA . LYS A 1 193 ? -21.823 3.293 23.308 1.00 73.62 193 LYS A CA 1
ATOM 1702 C C . LYS A 1 193 ? -21.485 3.371 21.826 1.00 73.62 193 LYS A C 1
ATOM 1704 O O . LYS A 1 193 ? -22.044 2.658 20.999 1.00 73.62 193 LYS A O 1
ATOM 1709 N N . LYS A 1 194 ? -20.518 4.225 21.507 1.00 73.69 194 LYS A N 1
ATOM 1710 C CA . LYS A 1 194 ? -19.987 4.390 20.154 1.00 73.69 194 LYS A CA 1
ATOM 1711 C C . LYS A 1 194 ? -19.089 3.209 19.811 1.00 73.69 194 LYS A C 1
ATOM 1713 O O . LYS A 1 194 ? -17.996 3.094 20.363 1.00 73.69 194 LYS A O 1
ATOM 1718 N N . ILE A 1 195 ? -19.537 2.366 18.891 1.00 77.56 195 ILE A N 1
ATOM 1719 C CA . ILE A 1 195 ? -18.816 1.180 18.424 1.00 77.56 195 ILE A CA 1
ATOM 1720 C C . ILE A 1 195 ? -18.512 1.304 16.933 1.00 77.56 195 ILE A C 1
ATOM 1722 O O . ILE A 1 195 ? -19.274 1.890 16.166 1.00 77.56 195 ILE A O 1
ATOM 1726 N N . PHE A 1 196 ? -17.371 0.771 16.504 1.00 82.38 196 PHE A N 1
ATOM 1727 C CA . PHE A 1 196 ? -17.068 0.683 15.081 1.00 82.38 196 PHE A CA 1
ATOM 1728 C C . PHE A 1 196 ? -17.646 -0.609 14.522 1.00 82.38 196 PHE A C 1
ATOM 1730 O O . PHE A 1 196 ? -17.256 -1.697 14.938 1.00 82.38 196 PHE A O 1
ATOM 1737 N N . LYS A 1 197 ? -18.551 -0.480 13.554 1.00 83.25 197 LYS A N 1
ATOM 1738 C CA . LYS A 1 197 ? -19.106 -1.604 12.800 1.00 83.25 197 LYS A CA 1
ATOM 1739 C C . LYS A 1 197 ? -18.696 -1.512 11.341 1.00 83.25 197 LYS A C 1
ATOM 1741 O O . LYS A 1 197 ? -18.654 -0.427 10.756 1.00 83.25 197 LYS A O 1
ATOM 1746 N N . ARG A 1 198 ? -18.395 -2.663 10.744 1.00 86.06 198 ARG A N 1
ATOM 1747 C CA . ARG A 1 198 ? -18.089 -2.766 9.318 1.00 86.06 198 ARG A CA 1
ATOM 1748 C C . ARG A 1 198 ? -19.352 -2.460 8.514 1.00 86.06 198 ARG A C 1
ATOM 1750 O O . ARG A 1 198 ? -20.387 -3.072 8.749 1.00 86.06 198 ARG A O 1
ATOM 1757 N N . TYR A 1 199 ? -19.271 -1.503 7.595 1.00 83.12 199 TYR A N 1
ATOM 1758 C CA . TYR A 1 199 ? -20.390 -1.130 6.717 1.00 83.12 199 TYR A CA 1
ATOM 1759 C C . TYR A 1 199 ? -20.129 -1.485 5.256 1.00 83.12 199 TYR A C 1
ATOM 1761 O O . TYR A 1 199 ? -21.078 -1.661 4.497 1.00 83.12 199 TYR A O 1
ATOM 1769 N N . ALA A 1 200 ? -18.859 -1.579 4.847 1.00 84.62 200 ALA A N 1
ATOM 1770 C CA . ALA A 1 200 ? -18.532 -1.964 3.485 1.00 84.62 200 ALA A CA 1
ATOM 1771 C C . ALA A 1 200 ? -18.693 -3.484 3.322 1.00 84.62 200 ALA A C 1
ATOM 177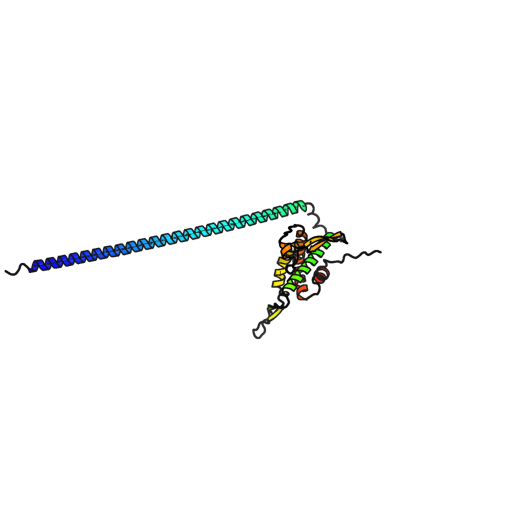3 O O . ALA A 1 200 ? -18.112 -4.218 4.118 1.00 84.62 200 ALA A O 1
ATOM 1774 N N . PRO A 1 201 ? -19.392 -3.991 2.295 1.00 84.56 201 PRO A N 1
ATOM 1775 C CA . PRO A 1 201 ? -19.439 -5.421 1.995 1.00 84.56 201 PRO A CA 1
ATOM 1776 C C . PRO A 1 201 ? -18.046 -5.984 1.664 1.00 84.56 201 PRO A C 1
ATOM 1778 O O . PRO A 1 201 ? -17.142 -5.257 1.227 1.00 84.56 201 PRO A O 1
ATOM 1781 N N . ARG A 1 202 ? -17.816 -7.281 1.906 1.00 85.25 202 ARG A N 1
ATOM 1782 C CA . ARG A 1 202 ? -16.608 -7.977 1.413 1.00 85.25 202 ARG A CA 1
ATOM 1783 C C . ARG A 1 202 ? -16.701 -8.181 -0.100 1.00 85.25 202 ARG A C 1
ATOM 1785 O O . ARG A 1 202 ? -17.767 -8.092 -0.693 1.00 85.25 202 ARG A O 1
ATOM 1792 N N . LYS A 1 203 ? -15.566 -8.456 -0.748 1.00 77.12 203 LYS A N 1
ATOM 1793 C CA . LYS A 1 203 ? -15.516 -8.643 -2.214 1.00 77.12 203 LYS A CA 1
ATOM 1794 C C . LYS A 1 203 ? -16.311 -9.851 -2.700 1.00 77.12 203 LYS A C 1
ATOM 1796 O O . LYS A 1 203 ? -16.693 -9.874 -3.863 1.00 77.12 203 LYS A O 1
ATOM 1801 N N . ASP A 1 204 ? -16.506 -10.821 -1.818 1.00 77.50 204 ASP A N 1
ATOM 1802 C CA . ASP A 1 204 ? -17.202 -12.069 -2.115 1.00 77.50 204 ASP A CA 1
ATOM 1803 C C . ASP A 1 204 ? -18.725 -11.933 -1.924 1.00 77.50 204 ASP A C 1
ATOM 1805 O O . ASP A 1 204 ? -19.462 -12.870 -2.205 1.00 77.50 204 ASP A O 1
ATOM 1809 N N . GLU A 1 205 ? -19.206 -10.775 -1.457 1.00 81.00 205 GLU A N 1
ATOM 1810 C CA . GLU A 1 205 ? -20.630 -10.495 -1.270 1.00 81.00 205 GLU A CA 1
ATOM 1811 C C . GLU A 1 205 ? -21.240 -9.871 -2.535 1.00 81.00 205 GLU A C 1
ATOM 1813 O O . GLU A 1 205 ? -20.672 -8.955 -3.141 1.00 81.00 205 GLU A O 1
ATOM 1818 N N . GLU A 1 206 ? -22.445 -10.311 -2.902 1.00 78.69 206 GLU A N 1
ATOM 1819 C CA . GLU A 1 206 ? -23.152 -9.893 -4.126 1.00 78.69 206 GLU A CA 1
ATOM 1820 C C . GLU A 1 206 ? -23.443 -8.384 -4.192 1.00 78.69 206 GLU A C 1
ATOM 1822 O O . GLU A 1 206 ? -23.561 -7.814 -5.274 1.00 78.69 206 GLU A O 1
ATOM 1827 N N . ILE A 1 207 ? -23.504 -7.711 -3.039 1.00 80.56 207 ILE A N 1
ATOM 1828 C CA . ILE A 1 207 ? -23.814 -6.277 -2.909 1.00 80.56 207 ILE A CA 1
ATOM 1829 C C . ILE A 1 207 ? -22.579 -5.398 -3.205 1.00 80.56 207 ILE A C 1
ATOM 1831 O O . ILE A 1 207 ? -22.699 -4.198 -3.472 1.00 80.56 207 ILE A O 1
ATOM 1835 N N . TYR A 1 208 ? -21.372 -5.976 -3.224 1.00 78.62 208 TYR A N 1
ATOM 1836 C CA . TYR A 1 208 ? -20.116 -5.248 -3.436 1.00 78.62 208 TYR A CA 1
ATOM 1837 C C . TYR A 1 208 ? -20.064 -4.380 -4.713 1.00 78.62 208 TYR A C 1
ATOM 1839 O O . TYR A 1 208 ? -19.596 -3.235 -4.634 1.00 78.62 208 TYR A O 1
ATOM 1847 N N . PRO A 1 209 ? -20.539 -4.842 -5.891 1.00 77.69 209 PRO A N 1
ATOM 1848 C CA .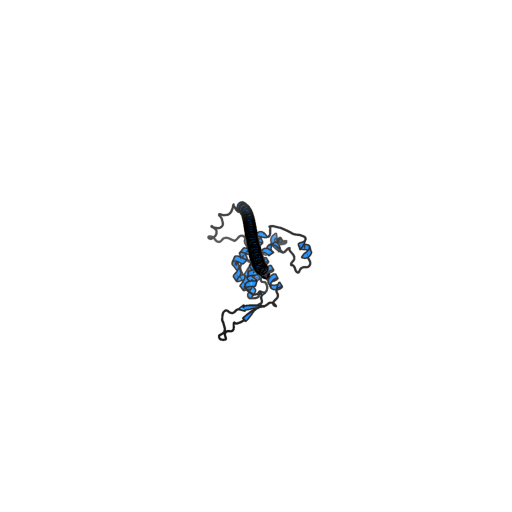 PRO A 1 209 ? -20.527 -4.048 -7.120 1.00 77.69 209 PRO A CA 1
ATOM 1849 C C . PRO A 1 209 ? -21.403 -2.795 -7.029 1.00 77.69 209 PRO A C 1
ATOM 1851 O O . PRO A 1 209 ? -21.018 -1.754 -7.563 1.00 77.69 209 PRO A O 1
ATOM 1854 N N . ILE A 1 210 ? -22.539 -2.889 -6.331 1.00 76.31 210 ILE A N 1
ATOM 1855 C CA . ILE A 1 210 ? -23.483 -1.785 -6.116 1.00 76.31 210 ILE A CA 1
ATOM 1856 C C . ILE A 1 210 ? -22.880 -0.796 -5.122 1.00 76.31 210 ILE A C 1
ATOM 1858 O O . ILE A 1 210 ? -22.779 0.394 -5.408 1.00 76.31 210 ILE A O 1
ATOM 1862 N N . TYR A 1 211 ? -22.371 -1.295 -3.995 1.00 76.00 211 TYR A N 1
ATOM 1863 C CA . TYR A 1 211 ? -21.727 -0.473 -2.974 1.00 76.00 211 TYR A CA 1
ATOM 1864 C C . TYR A 1 211 ? -20.571 0.371 -3.536 1.00 76.00 211 TYR A C 1
ATOM 1866 O O . TYR A 1 211 ? -20.452 1.553 -3.228 1.00 76.00 211 TYR A O 1
ATOM 1874 N N . LYS A 1 212 ? -19.755 -0.190 -4.439 1.00 72.69 212 LYS A N 1
ATOM 1875 C CA . LYS A 1 212 ? -18.642 0.533 -5.078 1.00 72.69 212 LYS A CA 1
ATOM 1876 C C . LYS A 1 212 ? -19.085 1.766 -5.881 1.00 72.69 212 LYS A C 1
ATOM 1878 O O . LYS A 1 212 ? -18.266 2.657 -6.109 1.00 72.69 212 LYS A O 1
ATOM 1883 N N . GLN A 1 213 ? -20.335 1.822 -6.340 1.00 71.75 213 GLN A N 1
ATOM 1884 C CA . GLN A 1 213 ? -20.869 2.986 -7.055 1.00 71.75 213 GLN A CA 1
ATOM 1885 C C . GLN A 1 213 ? -21.128 4.166 -6.103 1.00 71.75 213 GLN A C 1
ATOM 1887 O O . GLN A 1 213 ? -20.984 5.321 -6.508 1.00 71.75 213 GLN A O 1
ATOM 1892 N N . TYR A 1 214 ? -21.408 3.887 -4.828 1.00 65.62 214 TYR A N 1
ATOM 1893 C CA . TYR A 1 214 ? -21.665 4.874 -3.782 1.00 65.62 214 TYR A CA 1
ATOM 1894 C C . TYR A 1 214 ? -20.409 5.052 -2.913 1.00 65.62 214 TYR A C 1
ATOM 1896 O O . TYR A 1 214 ? -20.206 4.380 -1.907 1.00 65.62 214 TYR A O 1
ATOM 1904 N N . PHE A 1 215 ? -19.506 5.951 -3.313 1.00 57.91 215 PHE A N 1
ATOM 1905 C CA . PHE A 1 215 ? -18.304 6.240 -2.524 1.00 57.91 215 PHE A CA 1
ATOM 1906 C C . PHE A 1 215 ? -18.638 7.076 -1.282 1.00 57.91 215 PHE A C 1
ATOM 1908 O O . PHE A 1 215 ? -18.931 8.266 -1.391 1.00 57.91 215 PHE A O 1
ATOM 1915 N N . PHE A 1 216 ? -18.483 6.487 -0.096 1.00 61.88 216 PHE A N 1
ATOM 1916 C CA . PHE A 1 216 ? -18.528 7.205 1.176 1.00 61.88 216 PHE A CA 1
ATOM 1917 C C . PHE A 1 216 ? -17.106 7.575 1.612 1.00 61.88 216 PHE A C 1
ATOM 1919 O O . PHE A 1 216 ? -16.253 6.710 1.795 1.00 61.88 216 PHE A O 1
ATOM 1926 N N . TYR A 1 217 ? -16.819 8.871 1.762 1.00 59.00 217 TYR A N 1
ATOM 1927 C CA . TYR A 1 217 ? -15.562 9.339 2.349 1.00 59.00 217 TYR A CA 1
ATOM 1928 C C . TYR A 1 217 ? -15.870 10.049 3.665 1.00 59.00 217 TYR A C 1
ATOM 1930 O O . TYR A 1 217 ? -16.258 11.216 3.676 1.00 59.00 217 TYR A O 1
ATOM 1938 N N . SER A 1 218 ? -15.699 9.337 4.775 1.00 66.69 218 SER A N 1
ATOM 1939 C CA . SER A 1 218 ? -15.776 9.909 6.119 1.00 66.69 218 SER A CA 1
ATOM 1940 C C . SER A 1 218 ? -14.387 9.925 6.733 1.00 66.69 218 SER A C 1
ATOM 1942 O O . SER A 1 218 ? -13.633 8.984 6.561 1.00 66.69 218 SER A O 1
ATOM 1944 N N . ASP A 1 219 ? -14.030 10.973 7.471 1.00 73.81 219 ASP A N 1
ATOM 1945 C CA . ASP A 1 219 ? -12.778 11.006 8.236 1.00 73.81 219 ASP A CA 1
ATOM 1946 C C . ASP A 1 219 ? -12.905 10.285 9.599 1.00 73.81 219 ASP A C 1
ATOM 1948 O O . ASP A 1 219 ? -11.929 10.219 10.354 1.00 73.81 219 ASP A O 1
ATOM 1952 N N . ALA A 1 220 ? -14.086 9.733 9.908 1.00 73.12 220 ALA A N 1
ATOM 1953 C CA . ALA A 1 220 ? -14.416 9.108 11.189 1.00 73.12 220 ALA A CA 1
ATOM 1954 C C . ALA A 1 220 ? -13.640 7.812 11.480 1.00 73.12 220 ALA A C 1
ATOM 1956 O O . ALA A 1 220 ? -13.515 7.440 12.640 1.00 73.12 220 ALA A O 1
ATOM 1957 N N . TYR A 1 221 ? -13.067 7.155 10.465 1.00 80.25 221 TYR A N 1
ATOM 1958 C CA . TYR A 1 221 ? -12.249 5.947 10.644 1.00 80.25 221 TYR A CA 1
ATOM 1959 C C . TYR A 1 221 ? -10.808 6.242 11.088 1.00 80.25 221 TYR A C 1
ATOM 1961 O O . TYR A 1 221 ? -10.086 5.331 11.481 1.00 80.25 221 TYR A O 1
ATOM 1969 N N . LYS A 1 222 ? -10.334 7.496 11.003 1.00 85.50 222 LYS A N 1
ATOM 1970 C CA . LYS A 1 222 ? -8.932 7.828 11.326 1.00 85.50 222 LYS A CA 1
ATOM 1971 C C . LYS A 1 222 ? -8.514 7.428 12.746 1.00 85.50 222 LYS A C 1
ATOM 1973 O O . LYS A 1 222 ? -7.399 6.927 12.871 1.00 85.50 222 LYS A O 1
ATOM 1978 N N . PRO A 1 223 ? -9.339 7.628 13.796 1.00 86.00 223 PRO A N 1
ATOM 1979 C CA . PRO A 1 223 ? -9.011 7.160 15.140 1.00 86.00 223 PRO A CA 1
ATOM 1980 C C . PRO A 1 223 ? -8.878 5.637 15.201 1.00 86.00 223 PRO A C 1
ATOM 1982 O O . PRO A 1 223 ? -7.929 5.148 15.801 1.00 86.00 223 PRO A O 1
ATOM 1985 N N . LEU A 1 224 ? -9.768 4.903 14.522 1.00 86.38 224 LEU A N 1
ATOM 1986 C CA . LEU A 1 224 ? -9.714 3.442 14.435 1.00 86.38 224 LEU A CA 1
ATOM 1987 C C . LEU A 1 224 ? -8.446 2.973 13.713 1.00 86.38 224 LEU A C 1
ATOM 1989 O O . LEU A 1 224 ? -7.753 2.078 14.182 1.00 86.38 224 LEU A O 1
ATOM 1993 N N . LYS A 1 225 ? -8.097 3.630 12.602 1.00 89.25 225 LYS A N 1
ATOM 1994 C CA . LYS A 1 225 ? -6.867 3.344 11.864 1.00 89.25 225 LYS A CA 1
ATOM 1995 C C . LYS A 1 225 ? -5.618 3.580 12.717 1.00 89.25 225 LYS A C 1
ATOM 1997 O O . LYS A 1 225 ? -4.732 2.739 12.713 1.00 89.25 225 LYS A O 1
ATOM 2002 N N . TYR A 1 226 ? -5.551 4.700 13.434 1.00 88.38 226 TYR A N 1
ATOM 2003 C CA . TYR A 1 226 ? -4.418 4.990 14.314 1.00 88.38 226 TYR A CA 1
ATOM 2004 C C . TYR A 1 226 ? -4.319 3.975 15.458 1.00 88.38 226 TYR A C 1
ATOM 2006 O O . TYR A 1 226 ? -3.235 3.495 15.748 1.00 88.38 226 TYR A O 1
ATOM 2014 N N . ALA A 1 227 ? -5.450 3.607 16.066 1.00 87.94 227 ALA A N 1
ATOM 2015 C CA . ALA A 1 227 ? -5.491 2.569 17.091 1.00 87.94 227 ALA A CA 1
ATOM 2016 C C . ALA A 1 227 ? -4.998 1.213 16.554 1.00 87.94 227 ALA A C 1
ATOM 2018 O O . ALA A 1 227 ? -4.205 0.557 17.217 1.00 87.94 227 ALA A O 1
ATOM 2019 N N . CYS A 1 228 ? -5.401 0.835 15.338 1.00 89.44 228 CYS A N 1
ATOM 2020 C CA . CYS A 1 228 ? -4.895 -0.355 14.655 1.00 89.44 228 CYS A CA 1
ATOM 2021 C C . CYS A 1 228 ? -3.376 -0.293 14.435 1.00 89.44 228 CYS A C 1
ATOM 2023 O O . CYS A 1 228 ? -2.681 -1.243 14.777 1.00 89.44 228 CYS A O 1
ATOM 2025 N N . GLU A 1 229 ? -2.856 0.827 13.912 1.00 88.19 229 GLU A N 1
ATOM 2026 C CA . GLU A 1 229 ? -1.412 1.016 13.700 1.00 88.19 229 GLU A CA 1
ATOM 2027 C C . GLU A 1 229 ? -0.644 0.872 15.026 1.00 88.19 229 GLU A C 1
ATOM 2029 O O . GLU A 1 229 ? 0.338 0.141 15.076 1.00 88.19 229 GLU A O 1
ATOM 2034 N N . THR A 1 230 ? -1.143 1.464 16.116 1.00 86.62 230 THR A N 1
ATOM 2035 C CA . THR A 1 230 ? -0.550 1.321 17.457 1.00 86.62 230 THR A CA 1
ATOM 2036 C C . THR A 1 230 ? -0.558 -0.126 17.957 1.00 86.62 230 THR A C 1
ATOM 2038 O O . THR A 1 230 ? 0.426 -0.566 18.542 1.00 86.62 230 THR A O 1
ATOM 2041 N N . ILE A 1 231 ? -1.647 -0.874 17.742 1.00 86.06 231 ILE A N 1
ATOM 2042 C CA . ILE A 1 231 ? -1.735 -2.283 18.161 1.00 86.06 231 ILE A CA 1
ATOM 2043 C C . ILE A 1 231 ? -0.717 -3.127 17.397 1.00 86.06 231 ILE A C 1
ATOM 2045 O O . ILE A 1 231 ? -0.026 -3.932 18.010 1.00 86.06 231 ILE A O 1
ATOM 2049 N N . ILE A 1 232 ? -0.591 -2.930 16.083 1.00 87.56 232 ILE A N 1
ATOM 2050 C CA . ILE A 1 232 ? 0.399 -3.662 15.285 1.00 87.56 232 ILE A CA 1
ATOM 2051 C C . ILE A 1 232 ? 1.815 -3.300 15.730 1.00 87.56 232 ILE A C 1
ATOM 2053 O O . ILE A 1 232 ? 2.612 -4.198 15.946 1.00 87.56 232 ILE A O 1
ATOM 2057 N N . GLU A 1 233 ? 2.115 -2.015 15.937 1.00 87.19 233 GLU A N 1
ATOM 2058 C CA . GLU A 1 233 ? 3.440 -1.579 16.403 1.00 87.19 233 GLU A CA 1
ATOM 2059 C C . GLU A 1 233 ? 3.834 -2.191 17.758 1.00 87.19 233 GLU A C 1
ATOM 2061 O O . GLU A 1 233 ? 5.020 -2.397 18.006 1.00 87.19 233 GLU A O 1
ATOM 2066 N N . GLN A 1 234 ? 2.867 -2.454 18.642 1.00 84.12 234 GLN A N 1
ATOM 2067 C CA . GLN A 1 234 ? 3.123 -2.986 19.983 1.00 84.12 234 GLN A CA 1
ATOM 2068 C C . GLN A 1 234 ? 3.089 -4.511 20.065 1.00 84.12 234 GLN A C 1
ATOM 2070 O O . GLN A 1 234 ? 3.809 -5.066 20.887 1.00 84.12 234 GLN A O 1
ATOM 2075 N N . TYR A 1 235 ? 2.248 -5.162 19.260 1.00 84.12 235 TYR A N 1
ATOM 2076 C CA . TYR A 1 235 ? 1.918 -6.581 19.407 1.00 84.12 235 TYR A CA 1
ATOM 2077 C C . TYR A 1 235 ? 2.221 -7.412 18.149 1.00 84.12 235 TYR A C 1
ATOM 2079 O O . TYR A 1 235 ? 1.625 -8.470 17.956 1.00 84.12 235 TYR A O 1
ATOM 2087 N N . GLU A 1 236 ? 3.088 -6.940 17.245 1.00 86.31 236 GLU A N 1
ATOM 2088 C CA . GLU A 1 236 ? 3.425 -7.633 15.988 1.00 86.31 236 GLU A CA 1
ATOM 2089 C C . GLU A 1 236 ? 3.854 -9.092 16.223 1.00 86.31 236 GLU A C 1
ATOM 2091 O O . GLU A 1 236 ? 3.306 -10.014 15.607 1.00 86.31 236 GLU A O 1
ATOM 2096 N N . ASP A 1 237 ? 4.776 -9.311 17.162 1.00 84.94 237 ASP A N 1
ATOM 2097 C CA . ASP A 1 237 ? 5.326 -10.632 17.473 1.00 84.94 237 ASP A CA 1
ATOM 2098 C C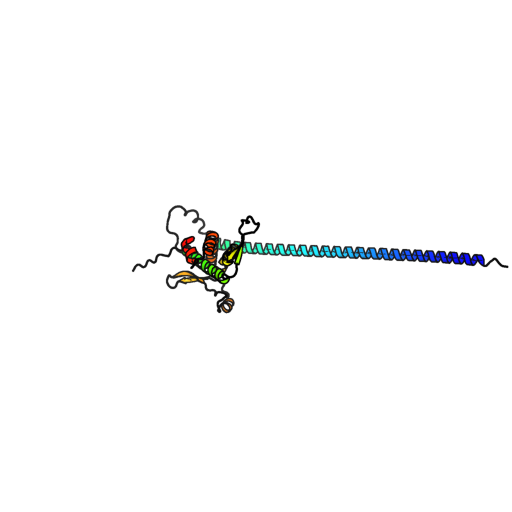 . ASP A 1 237 ? 4.263 -11.563 18.084 1.00 84.94 237 ASP A C 1
ATOM 2100 O O . ASP A 1 237 ? 4.149 -12.743 17.719 1.00 84.94 237 ASP A O 1
ATOM 2104 N N . GLU A 1 238 ? 3.427 -11.042 18.985 1.00 85.12 238 GLU A N 1
ATOM 2105 C CA . GLU A 1 238 ? 2.317 -11.774 19.590 1.00 85.12 238 GLU A CA 1
ATOM 2106 C C . GLU A 1 238 ? 1.263 -12.144 18.547 1.00 85.12 238 GLU A C 1
ATOM 2108 O O . GLU A 1 238 ? 0.800 -13.289 18.534 1.00 85.12 238 GLU A O 1
ATOM 2113 N N . ILE A 1 239 ? 0.919 -11.220 17.644 1.00 86.75 239 ILE A N 1
ATOM 2114 C CA . ILE A 1 239 ? -0.029 -11.458 16.549 1.00 86.75 239 ILE A CA 1
ATOM 2115 C C . ILE A 1 239 ? 0.458 -12.621 15.681 1.00 86.75 239 ILE A C 1
ATOM 2117 O O . ILE A 1 239 ? -0.294 -13.571 15.435 1.00 86.75 239 ILE A O 1
ATOM 2121 N N . MET A 1 240 ? 1.727 -12.605 15.262 1.00 85.19 240 MET A N 1
ATOM 2122 C CA . MET A 1 240 ? 2.301 -13.695 14.465 1.00 85.19 240 MET A CA 1
ATOM 2123 C C . MET A 1 240 ? 2.312 -15.026 15.231 1.00 85.19 240 MET A C 1
ATOM 2125 O O . MET A 1 240 ? 1.994 -16.086 14.674 1.00 85.19 240 MET A O 1
ATOM 2129 N N . SER A 1 241 ? 2.624 -14.988 16.527 1.00 85.56 241 SER A N 1
ATOM 2130 C CA . SER A 1 241 ? 2.625 -16.168 17.398 1.00 85.56 241 SER A CA 1
ATOM 2131 C C . SER A 1 241 ? 1.233 -16.794 17.538 1.00 85.56 241 SER A C 1
ATOM 2133 O O . SER A 1 241 ? 1.095 -18.017 17.452 1.00 85.56 241 SER A O 1
ATOM 2135 N N . VAL A 1 242 ? 0.181 -15.984 17.690 1.00 85.94 242 VAL A N 1
ATOM 2136 C CA . VAL A 1 242 ? -1.200 -16.487 17.797 1.00 85.94 242 VAL A CA 1
ATOM 2137 C C . VAL A 1 242 ? -1.662 -17.105 16.472 1.00 85.94 242 VAL A C 1
ATOM 2139 O O . VAL A 1 242 ? -2.209 -18.208 16.472 1.00 85.94 242 VAL A O 1
ATOM 2142 N N . ILE A 1 243 ? -1.367 -16.465 15.335 1.00 83.94 243 ILE A N 1
ATOM 2143 C CA . ILE A 1 243 ? -1.764 -16.969 14.008 1.00 83.94 243 ILE A CA 1
ATOM 2144 C C . ILE A 1 243 ? -1.096 -18.315 13.688 1.00 83.94 243 ILE A C 1
ATOM 2146 O O . ILE A 1 243 ? -1.734 -19.235 13.168 1.00 83.94 243 ILE A O 1
ATOM 2150 N N . THR A 1 244 ? 0.191 -18.467 14.007 1.00 81.19 244 THR A N 1
ATOM 2151 C CA . THR A 1 244 ? 0.932 -19.705 13.701 1.00 81.19 244 THR A CA 1
ATOM 2152 C C . THR A 1 244 ? 0.435 -20.916 14.496 1.00 81.19 244 THR A C 1
ATOM 2154 O O . THR A 1 244 ? 0.479 -22.040 13.977 1.00 81.19 244 THR A O 1
ATOM 2157 N N . ARG A 1 245 ? -0.081 -20.693 15.712 1.00 78.81 245 ARG A N 1
ATOM 2158 C CA . ARG A 1 245 ? -0.581 -21.730 16.631 1.00 78.81 245 ARG A CA 1
ATOM 2159 C C . ARG A 1 245 ? -2.007 -22.213 16.343 1.00 78.81 245 ARG A C 1
ATOM 2161 O O . ARG A 1 245 ? -2.424 -23.153 17.002 1.00 78.81 245 ARG A O 1
ATOM 2168 N N . GLU A 1 246 ? -2.707 -21.630 15.362 1.00 64.06 246 GLU A N 1
ATOM 2169 C CA . GLU A 1 246 ? -4.097 -21.964 14.988 1.00 64.06 246 GLU A CA 1
ATOM 2170 C C . GLU A 1 246 ? -5.074 -21.917 16.172 1.00 64.06 246 GLU A C 1
ATOM 2172 O O . GLU A 1 246 ? -5.355 -22.906 16.844 1.00 64.06 246 GLU A O 1
ATOM 2177 N N . SER A 1 247 ? -5.642 -20.738 16.412 1.00 61.31 247 SER A N 1
ATOM 2178 C CA . SER A 1 247 ? -6.729 -20.565 17.366 1.00 61.31 247 SER A CA 1
ATOM 2179 C C . SER A 1 247 ? -8.067 -20.359 16.677 1.00 61.31 247 SER A C 1
ATOM 2181 O O . SER A 1 247 ? -8.207 -19.438 15.876 1.00 61.31 247 SER A O 1
ATOM 2183 N N . HIS A 1 248 ? -9.072 -21.148 17.062 1.00 62.28 248 HIS A N 1
ATOM 2184 C CA . HIS A 1 248 ? -10.463 -20.730 16.910 1.00 62.28 248 HIS A CA 1
ATOM 2185 C C . HIS A 1 248 ? -10.648 -19.388 17.642 1.00 62.28 248 HIS A C 1
ATOM 2187 O O . HIS A 1 248 ? -10.189 -19.260 18.777 1.00 62.28 248 HIS A O 1
ATOM 2193 N N . SER A 1 249 ? -11.248 -18.408 16.956 1.00 70.31 249 SER A N 1
ATOM 2194 C CA . SE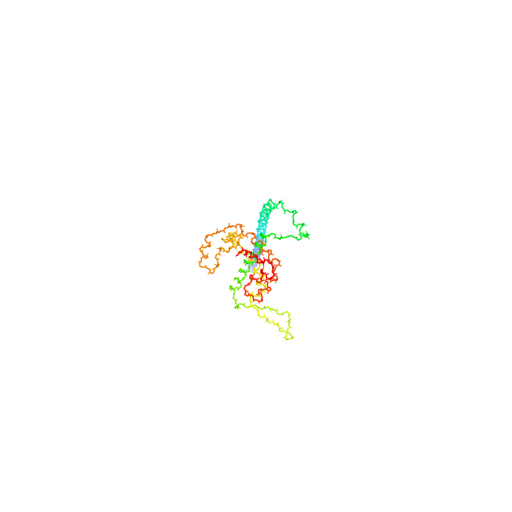R A 1 249 ? -11.383 -17.005 17.378 1.00 70.31 249 SER A CA 1
ATOM 2195 C C . SER A 1 249 ? -10.047 -16.291 17.649 1.00 70.31 249 SER A C 1
ATOM 2197 O O . SER A 1 249 ? -9.543 -16.233 18.773 1.00 70.31 249 SER A O 1
ATOM 2199 N N . LEU A 1 250 ? -9.452 -15.717 16.593 1.00 81.06 250 LEU A N 1
ATOM 2200 C CA . LEU A 1 250 ? -8.242 -14.886 16.696 1.00 81.06 250 LEU A CA 1
ATOM 2201 C C . LEU A 1 250 ? -8.472 -13.661 17.594 1.00 81.06 250 LEU A C 1
ATOM 2203 O O . LEU A 1 250 ? -7.561 -13.242 18.305 1.00 81.06 250 LEU A O 1
ATOM 2207 N N . ALA A 1 251 ? -9.689 -13.113 17.568 1.00 79.31 251 ALA A N 1
ATOM 2208 C CA . ALA A 1 251 ? -10.066 -11.928 18.324 1.00 79.31 251 ALA A CA 1
ATOM 2209 C C . ALA A 1 251 ? -9.949 -12.149 19.834 1.00 79.31 251 ALA A C 1
ATOM 2211 O O . ALA A 1 251 ? -9.333 -11.331 20.511 1.00 79.31 251 ALA A O 1
ATOM 2212 N N . ASP A 1 252 ? -10.455 -13.265 20.357 1.00 77.31 252 ASP A N 1
ATOM 2213 C CA . ASP A 1 252 ? -10.463 -13.497 21.805 1.00 77.31 252 ASP A CA 1
ATOM 2214 C C . ASP A 1 252 ? -9.045 -13.718 22.340 1.00 77.31 252 ASP A C 1
ATOM 2216 O O . ASP A 1 252 ? -8.625 -13.093 23.314 1.00 77.31 252 ASP A O 1
ATOM 2220 N N . LYS A 1 253 ? -8.234 -14.523 21.646 1.00 79.31 253 LYS A N 1
ATOM 2221 C CA . LYS A 1 253 ? -6.857 -14.783 22.096 1.00 79.31 253 LYS A CA 1
ATOM 2222 C C . LYS A 1 253 ? -5.955 -13.566 21.964 1.00 79.31 253 LYS A C 1
ATOM 2224 O O . LYS A 1 253 ? -5.119 -13.307 22.829 1.00 79.31 253 LYS A O 1
ATOM 2229 N N . LEU A 1 254 ? -6.109 -12.802 20.885 1.00 81.50 254 LEU A N 1
ATOM 2230 C CA . LEU A 1 254 ? -5.286 -11.621 20.673 1.00 81.50 254 LEU A CA 1
ATOM 2231 C C . LEU A 1 254 ? -5.698 -10.481 21.610 1.00 81.50 254 LEU A C 1
ATOM 2233 O O . LEU A 1 254 ? -4.850 -9.873 22.268 1.00 81.50 254 LEU A O 1
ATOM 2237 N N . CYS A 1 255 ? -6.996 -10.192 21.678 1.00 81.31 255 CYS A N 1
ATOM 2238 C CA . CYS A 1 255 ? -7.514 -8.985 22.314 1.00 81.31 255 CYS A CA 1
ATOM 2239 C C . CYS A 1 255 ? -7.804 -9.150 23.811 1.00 81.31 255 CYS A C 1
ATOM 2241 O O . CYS A 1 255 ? -7.764 -8.153 24.533 1.00 81.31 255 CYS A O 1
ATOM 2243 N N . THR A 1 256 ? -8.053 -10.374 24.283 1.00 75.75 256 THR A N 1
ATOM 2244 C CA . THR A 1 256 ? -8.334 -10.671 25.698 1.00 75.75 256 THR A CA 1
ATOM 2245 C C . THR A 1 256 ? -7.099 -11.254 26.386 1.00 75.75 256 THR A C 1
ATOM 2247 O O . THR A 1 256 ? -6.616 -10.677 27.356 1.00 75.75 256 THR A O 1
ATOM 2250 N N . GLU A 1 257 ? -6.523 -12.342 25.860 1.00 68.50 257 GLU A N 1
ATOM 2251 C CA . GLU A 1 257 ? -5.453 -13.081 26.558 1.00 68.50 257 GLU A CA 1
ATOM 2252 C C . GLU A 1 257 ? -4.052 -12.463 26.412 1.00 68.50 257 GLU A C 1
ATOM 2254 O O . GLU A 1 257 ? -3.248 -12.535 27.342 1.00 68.50 257 GLU A O 1
ATOM 2259 N N . LYS A 1 258 ? -3.714 -11.906 25.239 1.00 67.69 258 LYS A N 1
ATOM 2260 C CA . LYS A 1 258 ? -2.342 -11.446 24.939 1.00 67.69 258 LYS A CA 1
ATOM 2261 C C . LYS A 1 258 ? -2.114 -9.958 25.117 1.00 67.69 258 LYS A C 1
ATOM 2263 O O . LYS A 1 258 ? -1.060 -9.565 25.604 1.00 67.69 258 LYS A O 1
ATOM 2268 N N . SER A 1 259 ? -3.083 -9.144 24.723 1.00 63.94 259 SER A N 1
ATOM 2269 C CA . SER A 1 259 ? -2.946 -7.688 24.785 1.00 63.94 259 SER A CA 1
ATOM 2270 C C . SER A 1 259 ? -3.626 -7.064 26.008 1.00 63.94 259 SER A C 1
ATOM 2272 O O . SER A 1 259 ? -3.331 -5.919 26.337 1.00 63.94 259 SER A O 1
ATOM 2274 N N . GLY A 1 260 ? -4.516 -7.794 26.700 1.00 61.81 260 GLY A N 1
ATOM 2275 C CA . GLY A 1 260 ? -5.273 -7.274 27.847 1.00 61.81 260 GLY A CA 1
ATOM 2276 C C . GLY A 1 260 ? -6.177 -6.084 27.497 1.00 61.81 260 GLY A C 1
ATOM 2277 O O . GLY A 1 260 ? -6.581 -5.327 28.376 1.00 61.81 260 GLY A O 1
ATOM 2278 N N . LEU A 1 261 ? -6.474 -5.887 26.206 1.00 64.75 261 LEU A N 1
ATOM 2279 C CA . LEU A 1 261 ? -7.248 -4.753 25.695 1.00 64.75 261 LEU A CA 1
ATOM 2280 C C . LEU A 1 261 ? -8.758 -4.942 25.882 1.00 64.75 261 LEU A C 1
ATOM 2282 O O . LEU A 1 261 ? -9.511 -3.973 25.780 1.00 64.75 261 LEU A O 1
ATOM 2286 N N . CYS A 1 262 ? -9.205 -6.171 26.140 1.00 56.53 262 CYS A N 1
ATOM 2287 C CA . CYS A 1 262 ? -10.576 -6.509 26.498 1.00 56.53 262 CYS A CA 1
ATOM 2288 C C . CYS A 1 262 ? -10.605 -6.973 27.957 1.00 56.53 262 CYS A C 1
ATOM 2290 O O . CYS A 1 262 ? -10.408 -8.151 28.229 1.00 56.53 262 CYS A O 1
ATOM 2292 N N . GLN A 1 263 ? -10.872 -6.072 28.898 1.00 48.81 263 GLN A N 1
ATOM 2293 C CA . GLN A 1 263 ? -11.589 -6.497 30.096 1.00 48.81 263 GLN A CA 1
ATOM 2294 C C . GLN A 1 263 ? -13.067 -6.406 29.745 1.00 48.81 263 GLN A C 1
ATOM 2296 O O . GLN A 1 263 ? -13.522 -5.374 29.238 1.00 48.81 263 GLN A O 1
ATOM 2301 N N . GLU A 1 264 ? -13.787 -7.514 29.914 1.00 42.25 264 GLU A N 1
ATOM 2302 C CA . GLU A 1 264 ? -15.242 -7.502 29.881 1.00 42.25 264 GLU A CA 1
ATOM 2303 C C . GLU A 1 264 ? -15.687 -6.377 30.807 1.00 42.25 264 GLU A C 1
ATOM 2305 O O . GLU A 1 264 ? -15.299 -6.320 31.971 1.00 42.25 264 GLU A O 1
ATOM 2310 N N . ALA A 1 265 ? -16.414 -5.409 30.249 1.00 41.09 265 ALA A N 1
ATOM 2311 C CA . ALA A 1 265 ? -17.124 -4.472 31.087 1.00 41.09 265 ALA A CA 1
ATOM 2312 C C . ALA A 1 265 ? -18.057 -5.334 31.931 1.00 41.09 265 ALA A C 1
ATOM 2314 O O . ALA A 1 265 ? -18.978 -5.933 31.375 1.00 41.09 265 ALA A O 1
ATOM 2315 N N . GLU A 1 266 ? -17.743 -5.443 33.220 1.00 32.00 266 GLU A N 1
ATOM 2316 C CA . GLU A 1 266 ? -18.554 -6.119 34.216 1.00 32.00 266 GLU A CA 1
ATOM 2317 C C . GLU A 1 266 ? -20.014 -5.769 33.948 1.00 32.00 266 GLU A C 1
ATOM 2319 O O . GLU A 1 266 ? -20.420 -4.599 33.941 1.00 32.00 266 GLU A O 1
ATOM 2324 N N . MET A 1 267 ? -20.797 -6.799 33.645 1.00 34.88 267 MET A N 1
ATOM 2325 C CA . MET A 1 267 ? -22.230 -6.703 33.781 1.00 34.88 267 MET A CA 1
ATOM 2326 C C . MET A 1 267 ? -22.517 -6.474 35.260 1.00 34.88 267 MET A C 1
ATOM 2328 O O . MET A 1 267 ? -22.653 -7.418 36.029 1.00 34.88 267 MET A O 1
ATOM 2332 N N . HIS A 1 268 ? -22.659 -5.213 35.655 1.00 32.88 268 HIS A N 1
ATOM 2333 C CA . HIS A 1 268 ? -23.530 -4.894 36.773 1.00 32.88 268 HIS A CA 1
ATOM 2334 C C . HIS A 1 268 ? -24.968 -5.154 36.314 1.00 32.88 268 HIS A C 1
ATOM 2336 O O . HIS A 1 268 ? -25.668 -4.252 35.856 1.00 32.88 268 HIS A O 1
ATOM 2342 N N . SER A 1 269 ? -25.390 -6.417 36.379 1.00 30.61 269 SER A N 1
ATOM 2343 C CA . SER A 1 269 ? -26.787 -6.741 36.635 1.00 30.61 269 SER A CA 1
ATOM 2344 C C . SER A 1 269 ? -26.983 -6.682 38.147 1.00 30.61 269 SER A C 1
ATOM 2346 O O . SER A 1 269 ? -26.822 -7.685 38.837 1.00 30.61 269 SER A O 1
ATOM 2348 N N . GLU A 1 270 ? -27.282 -5.495 38.667 1.00 33.91 270 GLU A N 1
ATOM 2349 C CA . GLU A 1 270 ? -28.091 -5.406 39.880 1.00 33.91 270 GLU A CA 1
ATOM 2350 C C . GLU A 1 270 ? -29.547 -5.279 39.443 1.00 33.91 270 GLU A C 1
ATOM 2352 O O . GLU A 1 270 ? -29.974 -4.207 39.010 1.00 33.91 270 GLU A O 1
ATOM 2357 N N . LEU A 1 271 ? -30.245 -6.419 39.450 1.00 31.02 271 LEU A N 1
ATOM 2358 C CA . LEU A 1 271 ? -31.562 -6.652 40.059 1.00 31.02 271 LEU A CA 1
ATOM 2359 C C . LEU A 1 271 ? -32.023 -8.082 39.762 1.00 31.02 271 LEU A C 1
ATOM 2361 O O . LEU A 1 271 ? -32.080 -8.449 38.567 1.00 31.02 271 LEU A O 1
#

Secondary structure (DSSP, 8-state):
---SSHHHHHHHHHHHHHHHHHHHHHHHHHHHHHHHHHHHHHHHHHHHHHHHHHHHHHHHHHHHHHHHHHHHHHHHHHHHHHHHHHHHHHHHSTT-SSSTTS-SSS-----HHHHHHHHHHHHHHHHHHHHHHHHH-TT-EEEEEEEEEPTTSPEEEEEEEGGG-HHHHHHHHHHHGGGGGGEEEEE-TTT--EEEEE-SPPTTSTTHHHHTTS----GGGHHHHHHHHHHHHHHHHHHHHHHHT--S-HHHIIIIIIS------------

Sequence (271 aa):
MRGKEKGGEEEEEEKEEEEEEEEEEEGERRRVGKRRRKKRRRRRRRRRRRRRRRRRRRRRRRRRRRRRRRRRRRRRRRRRRRRRRNTSSHEFYGRNKNVFERMNSNGVTFSCSRISLLTTACRALADELEYEIKKIGPRRTVNSGTFRINPDGTRGKKKIPFAKSETFLTDILENICDRMNDYKLEDDPVTKKKIFKRYAPRKDEEIYPIYKQYFFYSDAYKPLKYACETIIEQYEDEIMSVITRESHSLADKLCTEKSGLCQEAEMHSEL

InterPro domains:
  IPR021852 Domain of unknown function DUF3456 [PF11938] (120-262)
  IPR042415 Protein canopy homolog [PTHR13341] (113-270)

pLDDT: mean 74.92, std 17.38, range [30.61, 95.5]

Radius of gyration: 42.79 Å; chains: 1; bounding box: 97×59×144 Å

Foldseek 3Di:
DPDDPVVVVVVVVVVVVVVVVVVVVVVVVVVVVVVVVVVVVVVVVVVVVVVVVVVVVVVVVVVVVVVVVVVVVVVVVVVVVVVVVVVVVCVVCVVDPPPPPPPPPDDDDDDPVVLQLLLQLLLLLLVLLVVVLPVVDQPAKDFPWDPDQPPVRHTDGDIGRPSLDPVNLVVCLVCVLVCLQQWDFDQDPPPRDTHTDGDADDPPDPCNVVVVVDDDDDPRSVSSSVSSNVLCVVCVVVLSVLSNVDDDRSSCCSCVVPPVSDDDPDPPPDD

Organism: Crotalus adamanteus (NCBI:txid8729)